Protein AF-A0A6B7HJ25-F1 (afdb_monomer_lite)

Radius of gyration: 26.51 Å; chains: 1; bounding box: 63×58×65 Å

Foldseek 3Di:
DDPVPDDPDDDPDVVVVVVLVVVLVVDFPLCVCVVWKAWDPLDDPVLSVQLSVQLRVVCCVPPVVPDDDNVRSVVSSLVSLQVSLVVLVVCCVVVPPVRLSSFTWMATPPVRDIDTRDHVVVVPDDVDDPDDDDPQWDWDWDAAPVRDIDIDIGGWDWADAAQAEDDPPAPPEPPVVVVVVVVVVVCVVCVVVQDVCPPDPHGTYIHTDDDDDDDDDDDDDDDDD

Structure (mmCIF, N/CA/C/O backbone):
data_AF-A0A6B7HJ25-F1
#
_entry.id   AF-A0A6B7HJ25-F1
#
loop_
_atom_site.group_PDB
_atom_site.id
_atom_site.type_symbol
_atom_site.label_atom_id
_atom_site.label_alt_id
_atom_site.label_comp_id
_atom_site.label_asym_id
_atom_site.label_entity_id
_atom_site.label_seq_id
_atom_site.pdbx_PDB_ins_code
_atom_site.Cartn_x
_atom_site.Cartn_y
_atom_site.Cartn_z
_atom_site.occupancy
_atom_site.B_iso_or_equiv
_atom_site.auth_seq_id
_atom_site.auth_comp_id
_atom_site.auth_asym_id
_atom_site.auth_atom_id
_atom_site.pdbx_PDB_model_num
ATOM 1 N N . MET A 1 1 ? -20.933 -35.915 8.415 1.00 54.38 1 MET A N 1
ATOM 2 C CA . MET A 1 1 ? -20.280 -34.985 9.366 1.00 54.38 1 MET A CA 1
ATOM 3 C C . MET A 1 1 ? -20.150 -35.736 10.688 1.00 54.38 1 MET A C 1
ATOM 5 O O . MET A 1 1 ? -21.169 -36.234 11.146 1.00 54.38 1 MET A O 1
ATOM 9 N N . ARG A 1 2 ? -18.934 -35.980 11.209 1.00 63.41 2 ARG A N 1
ATOM 10 C CA . ARG A 1 2 ? -18.744 -36.822 12.412 1.00 63.41 2 ARG A CA 1
ATOM 11 C C . ARG A 1 2 ? -19.086 -36.039 13.694 1.00 63.41 2 ARG A C 1
ATOM 13 O O . ARG A 1 2 ? -18.719 -34.867 13.758 1.00 63.41 2 ARG A O 1
ATOM 20 N N . PRO A 1 3 ? -19.739 -36.654 14.700 1.00 68.94 3 PRO A N 1
ATOM 21 C CA . PRO A 1 3 ? -20.139 -35.985 15.944 1.00 68.94 3 PRO A CA 1
ATOM 22 C C . PRO A 1 3 ? -18.975 -35.431 16.783 1.00 68.94 3 PRO A C 1
ATOM 24 O O . PRO A 1 3 ? -19.166 -34.513 17.571 1.00 68.94 3 PRO A O 1
ATOM 27 N N . GLU A 1 4 ? -17.763 -35.954 16.584 1.00 74.12 4 GLU A N 1
ATOM 28 C CA . GLU A 1 4 ? -16.534 -35.562 17.295 1.00 74.12 4 GLU A CA 1
ATOM 29 C C . GLU A 1 4 ? -16.112 -34.099 17.055 1.00 74.12 4 GLU A C 1
ATOM 31 O O . GLU A 1 4 ? -15.331 -33.549 17.826 1.00 74.12 4 GLU A O 1
ATOM 36 N N . PHE A 1 5 ? -16.616 -33.458 15.994 1.00 71.88 5 PHE A N 1
ATOM 37 C CA . PHE A 1 5 ? -16.301 -32.062 15.669 1.00 71.88 5 PHE A CA 1
ATOM 38 C C . PHE A 1 5 ? -17.205 -31.040 16.375 1.00 71.88 5 PHE A C 1
ATOM 40 O O . PHE A 1 5 ? -16.993 -29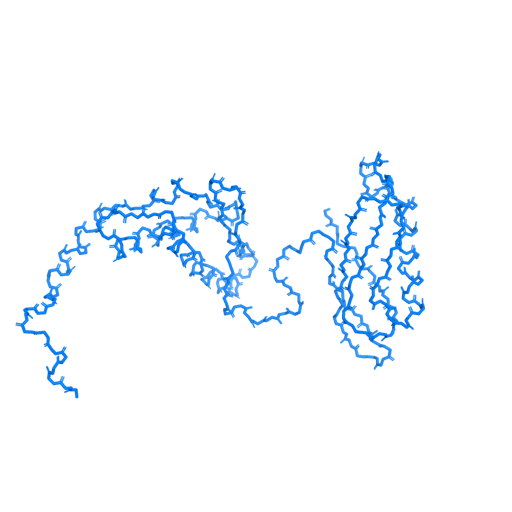.837 16.220 1.00 71.88 5 PHE A O 1
ATOM 47 N N . PHE A 1 6 ? -18.214 -31.483 17.132 1.00 66.62 6 PHE A N 1
ATOM 48 C CA . PHE A 1 6 ? -19.095 -30.578 17.865 1.00 66.62 6 PHE A CA 1
ATOM 49 C C . PHE A 1 6 ? -18.543 -30.280 19.261 1.00 66.62 6 PHE A C 1
ATOM 51 O O . PHE A 1 6 ? -18.142 -31.164 20.014 1.00 66.62 6 PHE A O 1
ATOM 58 N N . THR A 1 7 ? -18.537 -28.997 19.616 1.00 69.69 7 THR A N 1
ATOM 59 C CA . THR A 1 7 ? -18.230 -28.542 20.974 1.00 69.69 7 THR A CA 1
ATOM 60 C C . THR A 1 7 ? -19.382 -28.891 21.922 1.00 69.69 7 THR A C 1
ATOM 62 O O . THR A 1 7 ? -20.533 -28.582 21.634 1.00 69.69 7 THR A O 1
ATOM 65 N N . ASN A 1 8 ? -19.060 -29.462 23.088 1.00 65.00 8 ASN A N 1
ATOM 66 C CA . ASN A 1 8 ? -20.007 -29.701 24.192 1.00 65.00 8 ASN A CA 1
ATOM 67 C C . ASN A 1 8 ? -20.342 -28.436 25.008 1.00 65.00 8 ASN A C 1
ATOM 69 O O . ASN A 1 8 ? -21.115 -28.496 25.961 1.00 65.00 8 ASN A O 1
ATOM 73 N N . ARG A 1 9 ? -19.724 -27.294 24.689 1.00 67.38 9 ARG A N 1
ATOM 74 C CA . ARG A 1 9 ? -20.024 -25.994 25.30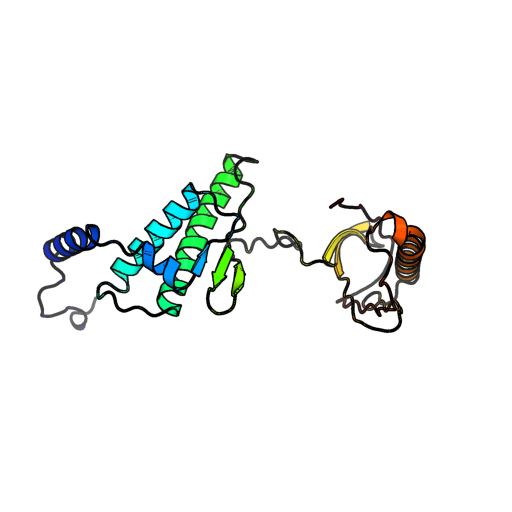6 1.00 67.38 9 ARG A CA 1
ATOM 75 C C . ARG A 1 9 ? -20.983 -25.214 24.420 1.00 67.38 9 ARG A C 1
ATOM 77 O O . ARG A 1 9 ? -20.981 -25.424 23.207 1.00 67.38 9 ARG A O 1
ATOM 84 N N . TYR A 1 10 ? -21.732 -24.285 25.024 1.00 62.00 10 TYR A N 1
ATOM 85 C CA . TYR A 1 10 ? -22.546 -23.310 24.297 1.00 62.00 10 TYR A CA 1
ATOM 86 C C . TYR A 1 10 ? -21.747 -22.764 23.110 1.00 62.00 10 TYR A C 1
ATOM 88 O O . TYR A 1 10 ? -20.646 -22.233 23.281 1.00 62.00 10 TYR A O 1
ATOM 96 N N . GLY A 1 11 ? -22.280 -22.971 21.903 1.00 63.34 11 GLY A N 1
ATOM 97 C CA . GLY A 1 11 ? -21.731 -22.376 20.692 1.00 63.34 11 GLY A CA 1
ATOM 98 C C . GLY A 1 11 ? -21.725 -20.856 20.817 1.00 63.34 11 GLY A C 1
ATOM 99 O O . GLY A 1 11 ? -22.356 -20.295 21.711 1.00 63.34 11 GLY A O 1
ATOM 100 N N . LEU A 1 12 ? -21.004 -20.181 19.927 1.00 64.81 12 LEU A N 1
ATOM 101 C CA . LEU A 1 12 ? -20.989 -18.723 19.885 1.00 64.81 12 LEU A CA 1
ATOM 102 C C . LEU A 1 12 ? -22.428 -18.226 19.648 1.00 64.81 12 LEU A C 1
ATOM 104 O O . LEU A 1 12 ? -22.917 -18.251 18.519 1.00 64.81 12 LEU A O 1
ATOM 108 N N . ILE A 1 13 ? -23.138 -17.853 20.716 1.00 81.50 13 ILE A N 1
ATOM 109 C CA . ILE A 1 13 ? -24.502 -17.336 20.605 1.00 81.50 13 ILE A CA 1
ATOM 110 C C . ILE A 1 13 ? -24.384 -16.029 19.829 1.00 81.50 13 ILE A C 1
ATOM 112 O O . ILE A 1 13 ? -23.584 -15.156 20.175 1.00 81.50 13 ILE A O 1
ATOM 116 N N . VAL A 1 14 ? -25.159 -15.922 18.753 1.00 80.00 14 VAL A N 1
ATOM 117 C CA . VAL A 1 14 ? -25.095 -14.798 17.812 1.00 80.00 14 VAL A CA 1
ATOM 118 C C . VAL A 1 14 ? -25.275 -13.457 18.535 1.00 80.00 14 VAL A C 1
ATOM 120 O O . VAL A 1 14 ? -24.624 -12.480 18.173 1.00 80.00 14 VAL A O 1
ATOM 123 N N . ASP A 1 15 ? -26.054 -13.432 19.617 1.00 83.44 15 ASP A N 1
ATOM 124 C CA . ASP A 1 15 ? -26.288 -12.244 20.441 1.00 83.44 15 ASP A CA 1
ATOM 125 C C . ASP A 1 15 ? -25.020 -11.737 21.145 1.00 83.44 15 ASP A C 1
ATOM 127 O O . ASP A 1 15 ? -24.760 -10.534 21.146 1.00 83.44 15 ASP A O 1
ATOM 131 N N . TYR A 1 16 ? -24.168 -12.632 21.662 1.00 83.44 16 TYR A N 1
ATOM 132 C CA . TYR A 1 16 ? -22.884 -12.232 22.256 1.00 83.44 16 TYR A CA 1
ATOM 133 C C . TYR A 1 16 ? -21.924 -11.674 21.204 1.00 83.44 16 TYR A C 1
ATOM 135 O O . TYR A 1 16 ? -21.196 -10.718 21.471 1.00 83.44 16 TYR A O 1
ATOM 143 N N . LEU A 1 17 ? -21.934 -12.237 19.993 1.00 84.00 17 LEU A N 1
ATOM 144 C CA . LEU A 1 17 ? -21.141 -11.706 18.886 1.00 84.00 17 LEU A CA 1
ATOM 145 C C . LEU A 1 17 ? -21.647 -10.325 18.445 1.00 84.00 17 LEU A C 1
ATOM 147 O O . LEU A 1 17 ? -20.848 -9.428 18.171 1.00 84.00 17 LEU A O 1
ATOM 151 N N . ALA A 1 18 ? -22.967 -10.140 18.404 1.00 86.50 18 ALA A N 1
ATOM 152 C CA . ALA A 1 18 ? -23.590 -8.865 18.075 1.00 86.50 18 ALA A CA 1
ATOM 153 C C . ALA A 1 18 ? -23.261 -7.785 19.120 1.00 86.50 18 ALA A C 1
ATOM 155 O O . ALA A 1 18 ? -22.869 -6.674 18.750 1.00 86.50 18 ALA A O 1
ATOM 156 N N . GLU A 1 19 ? -23.346 -8.114 20.413 1.00 88.06 19 GLU A N 1
ATOM 157 C CA . GLU A 1 19 ? -22.910 -7.239 21.508 1.00 88.06 19 GLU A CA 1
ATOM 158 C C . GLU A 1 19 ? -21.420 -6.894 21.397 1.00 88.06 19 GLU A C 1
ATOM 160 O O . GLU A 1 19 ? -21.048 -5.719 21.463 1.00 88.06 19 GLU A O 1
ATOM 165 N N . PHE A 1 20 ? -20.569 -7.891 21.132 1.00 88.12 20 PHE A N 1
ATOM 166 C CA . PHE A 1 20 ? -19.136 -7.689 20.937 1.00 88.12 20 PHE A CA 1
ATOM 167 C C . PHE A 1 20 ? -18.842 -6.716 19.786 1.00 88.12 20 PHE A C 1
ATOM 169 O O . PHE A 1 20 ? -18.088 -5.755 19.959 1.00 88.12 20 PHE A O 1
ATOM 176 N N . PHE A 1 21 ? -19.465 -6.898 18.618 1.00 87.94 21 PHE A N 1
ATOM 177 C CA . PHE A 1 21 ? -19.290 -5.972 17.497 1.00 87.94 21 PHE A CA 1
ATOM 178 C C . PHE A 1 21 ? -19.831 -4.577 17.800 1.00 87.94 21 PHE A C 1
ATOM 180 O O . PHE A 1 21 ? -19.242 -3.586 17.354 1.00 87.94 21 PHE A O 1
ATOM 187 N N . ARG A 1 22 ? -20.911 -4.469 18.583 1.00 90.00 22 ARG A N 1
ATOM 188 C CA . ARG A 1 22 ? -21.449 -3.176 19.014 1.00 90.00 22 ARG A CA 1
ATOM 189 C C . ARG A 1 22 ? -20.463 -2.424 19.902 1.00 90.00 22 ARG A C 1
ATOM 191 O O . ARG A 1 22 ? -20.272 -1.224 19.699 1.00 90.00 22 ARG A O 1
ATOM 198 N N . GLU A 1 23 ? -19.792 -3.116 20.815 1.00 90.56 23 GLU A N 1
ATOM 199 C CA . GLU A 1 23 ? -18.776 -2.513 21.679 1.00 90.56 23 GLU A CA 1
ATOM 200 C C . GLU A 1 23 ? -17.492 -2.173 20.905 1.00 90.56 23 GLU A C 1
ATOM 202 O O . GLU A 1 23 ? -16.981 -1.053 20.979 1.00 90.56 23 GLU A O 1
ATOM 207 N N . MET A 1 24 ? -17.023 -3.079 20.043 1.00 88.56 24 MET A N 1
ATOM 208 C CA . MET A 1 24 ? -15.851 -2.847 19.189 1.00 88.56 24 MET A CA 1
ATOM 209 C C . MET A 1 24 ? -16.066 -1.738 18.150 1.00 88.56 24 MET A C 1
ATOM 211 O O . MET A 1 24 ? -15.102 -1.128 17.676 1.00 88.56 24 MET A O 1
ATOM 215 N N . ARG A 1 25 ? -17.315 -1.412 17.793 1.00 88.56 25 ARG A N 1
ATOM 216 C CA . ARG A 1 25 ? -17.630 -0.275 16.915 1.00 88.56 25 ARG A CA 1
ATOM 217 C C . ARG A 1 25 ? -17.261 1.068 17.548 1.00 88.56 25 ARG A C 1
ATOM 219 O O . ARG A 1 25 ? -16.854 1.959 16.806 1.00 88.56 25 ARG A O 1
ATOM 226 N N . LYS A 1 26 ? -17.359 1.196 18.876 1.00 89.38 26 LYS A N 1
ATOM 227 C CA . LYS A 1 26 ? -17.033 2.429 19.618 1.00 89.38 26 LYS A CA 1
ATOM 228 C C . LYS A 1 26 ? -15.529 2.706 19.663 1.00 89.38 26 LYS A C 1
ATOM 230 O O . LYS A 1 26 ? -15.115 3.857 19.719 1.00 89.38 26 LYS A O 1
ATOM 235 N N . ARG A 1 27 ? -14.705 1.656 19.619 1.00 87.69 27 ARG A N 1
ATOM 236 C CA . ARG A 1 27 ? -13.239 1.763 19.622 1.00 87.69 27 ARG A CA 1
ATOM 237 C C . ARG A 1 27 ? -12.725 2.094 18.221 1.00 87.69 27 ARG A C 1
ATOM 239 O O . ARG A 1 27 ? -13.270 1.599 17.238 1.00 87.69 27 ARG A O 1
ATOM 246 N N . SER A 1 28 ? -11.666 2.888 18.098 1.00 87.25 28 SER A N 1
ATOM 247 C CA . SER A 1 28 ? -11.012 3.171 16.812 1.00 87.25 28 SER A CA 1
ATOM 248 C C . SER A 1 28 ? -9.535 2.803 16.882 1.00 87.25 28 SER A C 1
ATOM 250 O O . SER A 1 28 ? -8.862 3.161 17.839 1.00 87.25 28 SER A O 1
ATOM 252 N N . PHE A 1 29 ? -9.041 2.109 15.856 1.00 86.56 29 PHE A N 1
ATOM 253 C CA . PHE A 1 29 ? -7.621 1.800 15.666 1.00 86.56 29 PHE A CA 1
ATOM 254 C C . PHE A 1 29 ? -7.065 2.482 14.406 1.00 86.56 29 PHE A C 1
ATOM 256 O O . PHE A 1 29 ? -6.099 2.011 13.815 1.00 86.56 29 PHE A O 1
ATOM 263 N N . ALA A 1 30 ? -7.691 3.577 13.957 1.00 82.88 30 ALA A N 1
ATOM 264 C CA . ALA A 1 30 ? -7.244 4.310 12.768 1.00 82.88 30 ALA A CA 1
ATOM 265 C C . ALA A 1 30 ? -5.819 4.875 12.931 1.00 82.88 30 ALA A C 1
ATOM 267 O O . ALA A 1 30 ? -5.066 4.929 11.960 1.00 82.88 30 ALA A O 1
ATOM 268 N N . ASP A 1 31 ? -5.442 5.208 14.164 1.00 86.44 31 ASP A N 1
ATOM 269 C CA . ASP A 1 31 ? -4.159 5.834 14.502 1.00 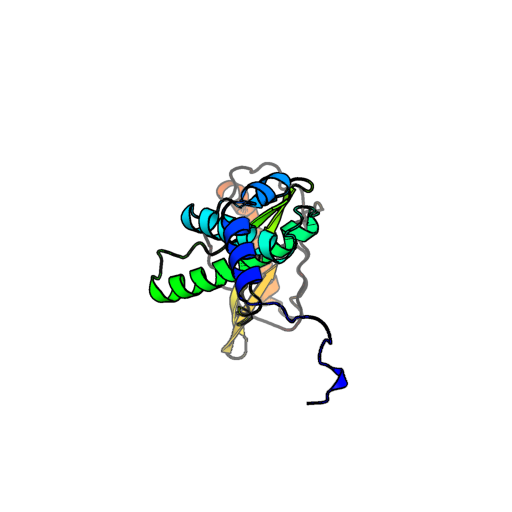86.44 31 ASP A CA 1
ATOM 270 C C . ASP A 1 31 ? -3.027 4.803 14.654 1.00 86.44 31 ASP A C 1
ATOM 272 O O . ASP A 1 31 ? -1.859 5.158 14.793 1.00 86.44 31 ASP A O 1
ATOM 276 N N . ALA A 1 32 ? -3.346 3.502 14.607 1.00 86.94 32 ALA A N 1
ATOM 277 C CA . ALA A 1 32 ? -2.351 2.433 14.704 1.00 86.94 32 ALA A CA 1
ATOM 278 C C . ALA A 1 32 ? -1.353 2.458 13.535 1.00 86.94 32 ALA A C 1
ATOM 280 O O . ALA A 1 32 ? -0.194 2.095 13.717 1.00 86.94 32 ALA A O 1
ATOM 281 N N . ILE A 1 33 ? -1.793 2.921 12.358 1.00 89.81 33 ILE A N 1
ATOM 282 C CA . ILE A 1 33 ? -0.938 3.052 11.173 1.00 89.81 33 ILE A CA 1
ATOM 283 C C . ILE A 1 33 ? 0.138 4.111 11.414 1.00 89.81 33 ILE A C 1
ATOM 285 O O . ILE A 1 33 ? 1.308 3.836 11.180 1.00 89.81 33 ILE A O 1
ATOM 289 N N . GLU A 1 34 ? -0.240 5.291 11.916 1.00 88.38 34 GLU A N 1
ATOM 290 C CA . GLU A 1 34 ? 0.652 6.458 12.017 1.00 88.38 34 GLU A CA 1
ATOM 291 C C . GLU A 1 34 ? 1.862 6.218 12.925 1.00 88.38 34 GLU A C 1
ATOM 293 O O . GLU A 1 34 ? 2.908 6.836 12.732 1.00 88.38 34 GLU A O 1
ATOM 298 N N . LYS A 1 35 ? 1.740 5.284 13.877 1.00 88.31 35 LYS A N 1
ATOM 299 C CA . LYS A 1 35 ? 2.836 4.883 14.765 1.00 88.31 35 LYS A CA 1
ATOM 300 C C . LYS A 1 35 ? 4.006 4.252 14.011 1.00 88.31 35 LYS A C 1
ATOM 302 O O . LYS A 1 35 ? 5.148 4.472 14.393 1.00 88.31 35 LYS A O 1
ATOM 307 N N . TYR A 1 36 ? 3.731 3.489 12.953 1.00 90.00 36 TYR A N 1
ATOM 308 C CA . TYR A 1 36 ? 4.735 2.655 12.282 1.00 90.00 36 TYR A CA 1
ATOM 309 C C . TYR A 1 36 ? 4.945 3.005 10.806 1.00 90.00 36 TYR A C 1
ATOM 311 O O . TYR A 1 36 ? 6.045 2.839 10.288 1.00 90.00 36 TYR A O 1
ATOM 319 N N . PHE A 1 37 ? 3.908 3.495 10.125 1.00 92.50 37 PHE A N 1
ATOM 320 C CA . PHE A 1 37 ? 3.906 3.689 8.679 1.00 92.50 37 PHE A CA 1
ATOM 321 C C . PHE A 1 37 ? 3.300 5.039 8.287 1.00 92.50 37 PHE A C 1
ATOM 323 O O . PHE A 1 37 ? 2.379 5.554 8.925 1.00 92.50 37 PHE A O 1
ATOM 330 N N . LYS A 1 38 ? 3.764 5.577 7.160 1.00 90.81 38 LYS A N 1
ATOM 331 C CA . LYS A 1 38 ? 3.150 6.707 6.454 1.00 90.81 38 LYS A CA 1
ATOM 332 C C . LYS A 1 38 ? 2.627 6.247 5.103 1.00 90.81 38 LYS A C 1
ATOM 334 O O . LYS A 1 38 ? 3.245 5.434 4.431 1.00 90.81 38 LYS A O 1
ATOM 339 N N . LEU A 1 39 ? 1.473 6.757 4.692 1.00 88.94 39 LEU A N 1
ATOM 340 C CA . LEU A 1 39 ? 0.942 6.483 3.355 1.00 88.94 39 LEU A CA 1
ATOM 341 C C . LEU A 1 39 ? 1.665 7.365 2.329 1.00 88.94 39 LEU A C 1
ATOM 343 O O . LEU A 1 39 ? 2.000 8.507 2.640 1.00 88.94 39 LEU A O 1
ATOM 347 N N . GLY A 1 40 ? 1.903 6.834 1.129 1.00 82.94 40 GLY A N 1
ATOM 348 C CA . GLY A 1 40 ? 2.559 7.563 0.045 1.00 82.94 40 GLY A CA 1
ATOM 349 C C . GLY A 1 40 ? 1.754 8.764 -0.465 1.00 82.94 40 GLY A C 1
ATOM 350 O O . GLY A 1 40 ? 0.545 8.872 -0.253 1.00 82.94 40 GLY A O 1
ATOM 351 N N . ASN A 1 41 ? 2.429 9.662 -1.186 1.00 78.25 41 ASN A N 1
ATOM 352 C CA . ASN A 1 41 ? 1.848 10.929 -1.655 1.00 78.25 41 ASN A CA 1
ATOM 353 C C . ASN A 1 41 ? 0.807 10.776 -2.779 1.00 78.25 41 ASN A C 1
ATOM 355 O O . ASN A 1 41 ? 0.028 11.690 -3.027 1.00 78.25 41 ASN A O 1
ATOM 359 N N . ASN A 1 42 ? 0.769 9.616 -3.432 1.00 77.06 42 ASN A N 1
ATOM 360 C CA . ASN A 1 42 ? -0.122 9.317 -4.558 1.00 77.06 42 ASN A CA 1
ATOM 361 C C . ASN A 1 42 ? -1.525 8.843 -4.110 1.00 77.06 42 ASN A C 1
ATOM 363 O O . ASN A 1 42 ? -2.367 8.426 -4.909 1.00 77.06 42 ASN A O 1
ATOM 367 N N . LEU A 1 43 ? -1.806 8.856 -2.800 1.00 79.56 43 LEU A N 1
ATOM 368 C CA . LEU A 1 43 ? -3.125 8.513 -2.280 1.00 79.56 43 LEU A CA 1
ATOM 369 C C . LEU A 1 43 ? -4.005 9.760 -2.175 1.00 79.56 43 LEU A C 1
ATOM 371 O O . LEU A 1 43 ? -3.717 10.705 -1.447 1.00 79.56 43 LEU A O 1
ATOM 375 N N . ASN A 1 44 ? -5.161 9.711 -2.834 1.00 84.12 44 ASN A N 1
ATOM 376 C CA . ASN A 1 44 ? -6.195 10.725 -2.670 1.00 84.12 44 ASN A CA 1
ATOM 377 C C . ASN A 1 44 ? -6.792 10.647 -1.244 1.00 84.12 44 ASN A C 1
ATOM 379 O O . ASN A 1 44 ? -6.859 9.570 -0.649 1.00 84.12 44 ASN A O 1
ATOM 383 N N . GLN A 1 45 ? -7.304 11.753 -0.698 1.00 86.31 45 GLN A N 1
ATOM 384 C CA . GLN A 1 45 ? -7.864 11.814 0.660 1.00 86.31 45 GLN A CA 1
ATOM 385 C C . GLN A 1 45 ? -8.974 10.771 0.890 1.00 86.31 45 GLN A C 1
ATOM 387 O O . GLN A 1 45 ? -9.049 10.153 1.954 1.00 86.31 45 GLN A O 1
ATOM 392 N N . ARG A 1 46 ? -9.802 10.502 -0.131 1.00 87.62 46 ARG A N 1
ATOM 393 C CA . ARG A 1 46 ? -10.824 9.439 -0.079 1.00 87.62 46 ARG A CA 1
ATOM 394 C C . ARG A 1 46 ? -10.211 8.046 0.083 1.00 87.62 46 ARG A C 1
ATOM 396 O O . ARG A 1 46 ? -10.756 7.221 0.816 1.00 87.62 46 ARG A O 1
ATOM 403 N N . ASP A 1 47 ? -9.090 7.794 -0.588 1.00 88.44 47 ASP A N 1
ATOM 404 C CA . ASP A 1 47 ? -8.367 6.525 -0.515 1.00 88.44 47 ASP A CA 1
ATOM 405 C C . ASP A 1 47 ? -7.702 6.358 0.854 1.00 88.44 47 ASP A C 1
ATOM 407 O O . ASP A 1 47 ? -7.838 5.302 1.467 1.00 88.44 47 ASP A O 1
ATOM 411 N N . VAL A 1 48 ? -7.086 7.420 1.382 1.00 90.19 48 VAL A N 1
ATOM 412 C CA . VAL A 1 48 ? -6.495 7.440 2.730 1.00 90.19 48 VAL A CA 1
ATOM 413 C C . VAL A 1 48 ? -7.537 7.104 3.798 1.00 90.19 48 VAL A C 1
ATOM 415 O O . VAL A 1 48 ? -7.307 6.234 4.639 1.00 90.19 48 VAL A O 1
ATOM 418 N N . ILE A 1 49 ? -8.709 7.747 3.752 1.00 91.25 49 ILE A N 1
ATOM 419 C CA . ILE A 1 49 ? -9.792 7.488 4.712 1.00 91.25 49 ILE A CA 1
ATOM 420 C C . ILE A 1 49 ? -10.285 6.041 4.597 1.00 91.25 49 ILE A C 1
ATOM 422 O O . ILE A 1 49 ? -10.528 5.396 5.619 1.00 91.25 49 ILE A O 1
ATOM 426 N N . ALA A 1 50 ? -10.429 5.521 3.374 1.00 92.00 50 ALA A N 1
ATOM 427 C CA . ALA A 1 50 ? -10.853 4.143 3.154 1.00 92.00 50 ALA A CA 1
ATOM 428 C C . ALA A 1 50 ? -9.845 3.145 3.742 1.00 92.00 50 ALA A C 1
ATOM 430 O O . ALA A 1 50 ? -10.240 2.285 4.525 1.00 92.00 50 ALA A O 1
ATOM 431 N N . VAL A 1 51 ? -8.551 3.307 3.447 1.00 93.06 51 VAL A N 1
ATOM 432 C CA . VAL A 1 51 ? -7.482 2.437 3.962 1.00 93.06 51 VAL A CA 1
ATOM 433 C C . VAL A 1 51 ? -7.438 2.474 5.490 1.00 93.06 51 VAL A C 1
ATOM 435 O O . VAL A 1 51 ? -7.475 1.418 6.119 1.00 93.06 51 VAL A O 1
ATOM 438 N N . ARG A 1 52 ? -7.466 3.665 6.107 1.00 92.94 52 ARG A N 1
ATOM 439 C CA . ARG A 1 52 ? -7.491 3.814 7.577 1.00 92.94 52 ARG A CA 1
ATOM 440 C C . ARG A 1 52 ? -8.677 3.092 8.216 1.00 92.94 52 ARG A C 1
ATOM 442 O O . ARG A 1 52 ? -8.518 2.410 9.229 1.00 92.94 52 ARG A O 1
ATOM 449 N N . LYS A 1 53 ? -9.870 3.209 7.623 1.00 92.38 53 LYS A N 1
ATOM 450 C CA . LYS A 1 53 ? -11.075 2.517 8.109 1.00 92.38 53 LYS A CA 1
ATOM 451 C C . LYS A 1 53 ? -10.971 1.002 7.943 1.00 92.38 53 LYS A C 1
ATOM 453 O O . LYS A 1 53 ? -11.364 0.281 8.856 1.00 92.38 53 LYS A O 1
ATOM 458 N N . THR A 1 54 ? -10.430 0.525 6.824 1.00 93.75 54 THR A N 1
ATOM 459 C CA . THR A 1 54 ? -10.233 -0.908 6.574 1.00 93.75 54 THR A CA 1
ATOM 460 C C . THR A 1 54 ? -9.235 -1.512 7.555 1.00 93.75 54 THR A C 1
ATOM 462 O O . THR A 1 54 ? -9.557 -2.518 8.179 1.00 93.75 54 THR A O 1
ATOM 465 N N . VAL A 1 55 ? -8.079 -0.877 7.771 1.00 94.06 55 VAL A N 1
ATOM 466 C CA . VAL A 1 55 ? -7.098 -1.336 8.769 1.00 94.06 55 VAL A CA 1
ATOM 467 C C . VAL A 1 55 ? -7.712 -1.330 10.165 1.00 94.06 55 VAL A C 1
ATOM 469 O O . VAL A 1 55 ? -7.647 -2.340 10.852 1.00 94.06 55 VAL A O 1
ATOM 472 N N . SER A 1 56 ? -8.395 -0.250 10.560 1.00 92.75 56 SER A N 1
ATOM 473 C CA . SER A 1 56 ? -9.092 -0.186 11.853 1.00 92.75 56 SER A CA 1
ATOM 474 C C . SER A 1 56 ? -10.104 -1.329 12.018 1.00 92.75 56 SER A C 1
ATOM 476 O O . SER A 1 56 ? -10.190 -1.923 13.088 1.00 92.75 56 SER A O 1
ATOM 478 N N . GLY A 1 57 ? -10.838 -1.687 10.960 1.00 92.25 57 GLY A N 1
ATOM 479 C CA . GLY A 1 57 ? -11.737 -2.843 10.954 1.00 92.25 57 GLY A CA 1
ATOM 480 C C . GLY A 1 57 ? -11.010 -4.178 11.130 1.00 92.25 57 GLY A C 1
ATOM 481 O O . GLY A 1 57 ? -11.413 -4.981 11.965 1.00 92.25 57 GLY A O 1
ATOM 482 N N . LEU A 1 58 ? -9.919 -4.398 10.393 1.00 93.06 58 LEU A N 1
ATOM 483 C CA . LEU A 1 58 ? -9.119 -5.626 10.477 1.00 93.06 58 LEU A CA 1
ATOM 484 C C . LEU A 1 58 ? -8.464 -5.789 11.849 1.00 93.06 58 LEU A C 1
ATOM 486 O O . LEU A 1 58 ? -8.527 -6.870 12.427 1.00 93.06 58 LEU A O 1
ATOM 490 N N . MET A 1 59 ? -7.934 -4.704 12.414 1.00 92.69 59 MET A N 1
ATOM 491 C CA . MET A 1 59 ? -7.339 -4.705 13.750 1.00 92.69 59 MET A CA 1
ATOM 492 C C . MET A 1 59 ? -8.348 -5.114 14.825 1.00 92.69 59 MET A C 1
ATOM 494 O O . MET A 1 59 ? -8.006 -5.872 15.724 1.00 92.69 59 MET A O 1
ATOM 498 N N . LYS A 1 60 ? -9.613 -4.688 14.711 1.00 91.69 60 LYS A N 1
ATOM 499 C CA . LYS A 1 60 ? -10.675 -5.108 15.642 1.00 91.69 60 LYS A CA 1
ATOM 500 C C . LYS A 1 60 ? -10.968 -6.603 15.570 1.00 91.69 60 LYS A C 1
ATOM 502 O O . LYS A 1 60 ? -11.335 -7.184 16.584 1.00 91.69 60 LYS A O 1
ATOM 507 N N . LEU A 1 61 ? -10.868 -7.191 14.379 1.00 90.06 61 LEU A N 1
ATOM 508 C CA . LEU A 1 61 ? -11.181 -8.601 14.153 1.00 90.06 61 LEU A CA 1
ATOM 509 C C . LEU A 1 61 ? -10.018 -9.511 14.557 1.00 90.06 61 LEU A C 1
ATOM 511 O O . LEU A 1 61 ? -10.246 -10.532 15.196 1.00 90.06 61 LEU A O 1
ATOM 515 N N . LEU A 1 62 ? -8.788 -9.137 14.197 1.00 90.81 62 LEU A N 1
ATOM 516 C CA . LEU A 1 62 ? -7.595 -9.958 14.413 1.00 90.81 62 LEU A CA 1
ATOM 517 C C . LEU A 1 62 ? -6.957 -9.720 15.789 1.00 90.81 62 LEU A C 1
ATOM 519 O O . LEU A 1 62 ? -6.536 -10.670 16.444 1.00 90.81 62 LEU A O 1
ATOM 523 N N . TYR A 1 63 ? -6.943 -8.470 16.261 1.00 90.69 63 TYR A N 1
ATOM 524 C CA . TYR A 1 63 ? -6.295 -8.060 17.513 1.00 90.69 63 TYR A CA 1
ATOM 525 C C . TYR A 1 63 ? -7.268 -7.303 18.436 1.00 90.69 63 TYR A C 1
ATOM 527 O O . TYR A 1 63 ? -7.015 -6.158 18.823 1.00 90.69 63 TYR A O 1
ATOM 535 N N . PRO A 1 64 ? -8.391 -7.926 18.852 1.00 87.06 64 PRO A N 1
ATOM 536 C CA . PRO A 1 64 ? -9.409 -7.258 19.670 1.00 87.06 64 PRO A CA 1
ATOM 537 C C . PRO A 1 64 ? -8.908 -6.829 21.058 1.00 87.06 64 PRO A C 1
ATOM 539 O O . PRO A 1 64 ? -9.465 -5.923 21.677 1.00 87.06 64 PRO A O 1
ATOM 542 N N . HIS A 1 65 ? -7.841 -7.468 21.533 1.00 87.06 65 HIS A N 1
ATOM 543 C CA . HIS A 1 65 ? -7.171 -7.207 22.803 1.00 87.06 65 HIS A CA 1
ATOM 544 C C . HIS A 1 65 ? -6.239 -5.981 22.755 1.00 87.06 65 HIS A C 1
ATOM 546 O O . HIS A 1 65 ? -5.747 -5.551 23.794 1.00 87.06 65 HIS A O 1
ATOM 552 N N . GLY A 1 66 ? -6.015 -5.394 21.572 1.00 84.31 66 GLY A N 1
ATOM 553 C CA . GLY A 1 66 ? -5.270 -4.145 21.407 1.00 84.31 66 GLY A CA 1
ATOM 554 C C . GLY A 1 66 ? -3.751 -4.263 21.546 1.00 84.31 66 GLY A C 1
ATOM 555 O O . GLY A 1 66 ? -3.078 -3.236 21.526 1.00 84.31 66 GLY A O 1
ATOM 556 N N . GLN A 1 67 ? -3.210 -5.477 21.667 1.00 88.50 67 GLN A N 1
ATOM 557 C CA . GLN A 1 67 ? -1.770 -5.720 21.587 1.00 88.50 67 GLN A CA 1
ATOM 558 C C . GLN A 1 67 ? -1.449 -6.149 20.159 1.00 88.50 67 GLN A C 1
ATOM 560 O O . GLN A 1 67 ? -2.022 -7.105 19.645 1.00 88.50 67 GLN A O 1
ATOM 565 N N . PHE A 1 68 ? -0.582 -5.396 19.500 1.00 89.94 68 PHE A N 1
ATOM 566 C CA . PHE A 1 68 ? -0.165 -5.663 18.135 1.00 89.94 68 PHE A CA 1
ATOM 567 C C . PHE A 1 68 ? 1.235 -5.111 17.924 1.00 89.94 68 PHE A C 1
ATOM 569 O O . PHE A 1 68 ? 1.592 -4.060 18.462 1.00 89.94 68 PHE A O 1
ATOM 576 N N . ASN A 1 69 ? 2.013 -5.825 17.127 1.00 92.38 69 ASN A N 1
ATOM 577 C CA . ASN A 1 69 ? 3.345 -5.424 16.722 1.00 92.38 69 ASN A CA 1
ATOM 578 C C . ASN A 1 69 ? 3.298 -4.683 15.381 1.00 92.38 69 ASN A C 1
ATOM 580 O O . ASN A 1 69 ? 2.280 -4.638 14.688 1.00 92.38 69 ASN A O 1
ATOM 584 N N . LYS A 1 70 ? 4.445 -4.131 14.983 1.00 92.06 70 LYS A N 1
ATOM 585 C CA . LYS A 1 70 ? 4.616 -3.475 13.683 1.00 92.06 70 LYS A CA 1
ATOM 586 C C . LYS A 1 70 ? 4.214 -4.377 12.510 1.00 92.06 70 LYS A C 1
ATOM 588 O O . LYS A 1 70 ? 3.496 -3.931 11.619 1.00 92.06 70 LYS A O 1
ATOM 593 N N . GLU A 1 71 ? 4.620 -5.647 12.536 1.00 91.38 71 GLU A N 1
ATOM 594 C CA . GLU A 1 71 ? 4.314 -6.610 11.466 1.00 91.38 71 GLU A CA 1
ATOM 595 C C . GLU A 1 71 ? 2.824 -6.946 11.359 1.00 91.38 71 GLU A C 1
ATOM 597 O O . GLU A 1 71 ? 2.299 -7.108 10.258 1.00 91.38 71 GLU A O 1
ATOM 602 N N . ASP A 1 72 ? 2.116 -6.970 12.487 1.00 92.38 72 ASP A N 1
ATOM 603 C CA . ASP A 1 72 ? 0.671 -7.201 12.519 1.00 92.38 72 ASP A CA 1
ATOM 604 C C . ASP A 1 72 ? -0.080 -6.057 11.818 1.00 92.38 72 ASP A C 1
ATOM 606 O O . ASP A 1 72 ? -0.985 -6.273 11.001 1.00 92.38 72 ASP A O 1
ATOM 610 N N . VAL A 1 73 ? 0.347 -4.816 12.086 1.00 92.38 73 VAL A N 1
ATOM 611 C CA . VAL A 1 73 ? -0.175 -3.621 11.411 1.00 92.38 73 VAL A CA 1
ATOM 612 C C . VAL A 1 73 ? 0.213 -3.627 9.932 1.00 92.38 73 VAL A C 1
ATOM 614 O O . VAL A 1 73 ? -0.625 -3.288 9.093 1.00 92.38 73 VAL A O 1
ATOM 617 N N . ARG A 1 74 ? 1.438 -4.056 9.594 1.00 93.12 74 ARG A N 1
ATOM 618 C CA . ARG A 1 74 ? 1.928 -4.173 8.211 1.00 93.12 74 ARG A CA 1
ATOM 619 C C . ARG A 1 74 ? 1.048 -5.107 7.387 1.00 93.12 74 ARG A C 1
ATOM 621 O O . ARG A 1 74 ? 0.607 -4.723 6.307 1.00 93.12 74 ARG A O 1
ATOM 628 N N . LEU A 1 75 ? 0.721 -6.283 7.924 1.00 92.25 75 LEU A N 1
ATOM 629 C CA . LEU A 1 75 ? -0.147 -7.262 7.266 1.00 92.25 75 LEU A CA 1
ATOM 630 C C . LEU A 1 75 ? -1.540 -6.680 6.974 1.00 92.25 75 LEU A C 1
ATOM 632 O O . LEU A 1 75 ? -2.062 -6.807 5.863 1.00 92.25 75 LEU A O 1
ATOM 636 N N . CYS A 1 76 ? -2.133 -5.997 7.957 1.00 93.69 76 CYS A N 1
ATOM 637 C CA . CYS A 1 76 ? -3.435 -5.351 7.794 1.00 93.69 76 CYS A CA 1
ATOM 638 C C . CYS A 1 76 ? -3.386 -4.209 6.767 1.00 93.69 76 CYS A C 1
ATOM 640 O O . CYS A 1 76 ? -4.314 -4.052 5.969 1.00 93.69 76 CYS A O 1
ATOM 642 N N . LEU A 1 77 ? -2.310 -3.417 6.783 1.00 93.44 77 LEU A N 1
ATOM 643 C CA . LEU A 1 77 ? -2.089 -2.299 5.869 1.00 93.44 77 LEU A CA 1
ATOM 644 C C . LEU A 1 77 ? -1.906 -2.772 4.424 1.00 93.44 77 LEU A C 1
ATOM 646 O O . LEU A 1 77 ? -2.580 -2.254 3.533 1.00 93.44 77 LEU A O 1
ATOM 650 N N . GLU A 1 78 ? -1.051 -3.769 4.189 1.00 92.50 78 GLU A N 1
ATOM 651 C CA . GLU A 1 78 ? -0.838 -4.348 2.860 1.00 92.50 78 GLU A CA 1
ATOM 652 C C . GLU A 1 78 ? -2.148 -4.874 2.275 1.00 92.50 78 GLU A C 1
ATOM 654 O O . GLU A 1 78 ? -2.493 -4.550 1.137 1.00 92.50 78 GLU A O 1
ATOM 659 N N . TYR A 1 79 ? -2.925 -5.621 3.064 1.00 93.06 79 TYR A N 1
ATOM 660 C CA . TYR A 1 79 ? -4.223 -6.122 2.620 1.00 93.06 79 TYR A CA 1
ATOM 661 C C . TYR A 1 79 ? -5.201 -4.981 2.297 1.00 93.06 79 TYR A C 1
ATOM 663 O O . TYR A 1 79 ? -5.858 -4.994 1.252 1.00 93.06 79 TYR A O 1
ATOM 671 N N . ALA A 1 80 ? -5.281 -3.958 3.154 1.00 93.50 80 ALA A N 1
ATOM 672 C CA . ALA A 1 80 ? -6.144 -2.802 2.921 1.00 93.50 80 ALA A CA 1
ATOM 673 C C . ALA A 1 80 ? -5.775 -2.053 1.627 1.00 93.50 80 ALA A C 1
ATOM 675 O O . ALA A 1 80 ? -6.664 -1.685 0.852 1.00 93.50 80 ALA A O 1
ATOM 676 N N . LEU A 1 81 ? -4.477 -1.875 1.360 1.00 91.75 81 LEU A N 1
ATOM 677 C CA . LEU A 1 81 ? -3.973 -1.258 0.132 1.00 91.75 81 LEU A CA 1
ATOM 678 C C . LEU A 1 81 ? -4.267 -2.120 -1.104 1.00 91.75 81 LEU A C 1
ATOM 680 O O . LEU A 1 81 ? -4.729 -1.585 -2.112 1.00 91.75 81 LEU A O 1
ATOM 684 N N . GLN A 1 82 ? -4.097 -3.445 -1.028 1.00 90.69 82 GLN A N 1
ATOM 685 C CA . GLN A 1 82 ? -4.436 -4.363 -2.126 1.00 90.69 82 GLN A CA 1
ATOM 686 C C . GLN A 1 82 ? -5.918 -4.277 -2.505 1.00 90.69 82 GLN A C 1
ATOM 688 O O . GLN A 1 82 ? -6.258 -4.129 -3.682 1.00 90.69 82 GLN A O 1
ATOM 693 N N . VAL A 1 83 ? -6.816 -4.338 -1.517 1.00 91.69 83 VAL A N 1
ATOM 694 C CA . VAL A 1 83 ? -8.263 -4.259 -1.762 1.00 91.69 83 VAL A CA 1
ATOM 695 C C . VAL A 1 83 ? -8.638 -2.894 -2.334 1.00 91.69 83 VAL A C 1
ATOM 697 O O . VAL A 1 83 ? -9.412 -2.823 -3.293 1.00 91.69 83 VAL A O 1
ATOM 700 N N . ARG A 1 84 ? -8.060 -1.803 -1.812 1.00 90.94 84 ARG A N 1
ATOM 701 C CA . ARG A 1 84 ? -8.326 -0.462 -2.345 1.00 90.94 84 ARG A CA 1
ATOM 702 C C . ARG A 1 84 ? -7.843 -0.317 -3.786 1.00 90.94 84 ARG A C 1
ATOM 704 O O . ARG A 1 84 ? -8.572 0.238 -4.611 1.00 90.94 84 ARG A O 1
ATOM 711 N N . ARG A 1 85 ? -6.677 -0.883 -4.106 1.00 87.81 85 ARG A N 1
ATOM 712 C CA . ARG A 1 85 ? -6.144 -0.934 -5.469 1.00 87.81 85 ARG A CA 1
ATOM 713 C C . ARG A 1 85 ? -7.082 -1.670 -6.419 1.00 87.81 85 ARG A C 1
ATOM 715 O O . ARG A 1 85 ? -7.398 -1.128 -7.471 1.00 87.81 85 ARG A O 1
ATOM 722 N N . ARG A 1 86 ? -7.615 -2.834 -6.030 1.00 88.31 86 ARG A N 1
ATOM 723 C CA . ARG A 1 86 ? -8.590 -3.583 -6.850 1.00 88.31 86 ARG A CA 1
ATOM 724 C C . ARG A 1 86 ? -9.803 -2.736 -7.231 1.00 88.31 86 ARG A C 1
ATOM 726 O O . ARG A 1 86 ? -10.214 -2.763 -8.386 1.00 88.31 86 ARG A O 1
ATOM 733 N N . VAL A 1 87 ? -10.345 -1.965 -6.289 1.00 89.06 87 VAL A N 1
ATOM 734 C CA . VAL A 1 87 ? -11.481 -1.066 -6.554 1.00 89.06 87 VAL A CA 1
ATOM 735 C C . VAL A 1 87 ? -11.078 0.058 -7.508 1.00 89.06 87 VAL A C 1
ATOM 737 O O . VAL A 1 87 ? -11.789 0.312 -8.478 1.00 89.06 87 VAL A O 1
ATOM 740 N N . LYS A 1 88 ? -9.930 0.707 -7.273 1.00 86.81 88 LYS A N 1
ATOM 741 C CA . LYS A 1 88 ? -9.464 1.824 -8.110 1.00 86.81 88 LYS A CA 1
ATOM 742 C C . LYS A 1 88 ? -9.150 1.388 -9.542 1.00 86.81 88 LYS A C 1
ATOM 744 O O . LYS A 1 88 ? -9.478 2.114 -10.469 1.00 86.81 88 LYS A O 1
ATOM 749 N N . GLU A 1 89 ? -8.625 0.181 -9.736 1.00 85.25 89 GLU A N 1
ATOM 750 C CA . GLU A 1 89 ? -8.426 -0.401 -11.070 1.00 85.25 89 GLU A CA 1
ATOM 751 C C . GLU A 1 89 ? -9.748 -0.607 -11.824 1.00 85.25 89 GLU A C 1
ATOM 753 O O . GLU A 1 89 ? -9.832 -0.315 -13.015 1.00 85.25 89 GLU A O 1
ATOM 758 N N . GLN A 1 90 ? -10.814 -1.063 -11.153 1.00 87.81 90 GLN A N 1
ATOM 759 C CA . GLN A 1 90 ? -12.126 -1.148 -11.813 1.00 87.81 90 GLN A CA 1
ATOM 760 C C . GLN A 1 90 ? -12.676 0.242 -12.143 1.00 87.81 90 GLN A C 1
ATOM 762 O O . GLN A 1 90 ? -13.201 0.452 -13.234 1.00 87.81 90 GLN A O 1
ATOM 767 N N . LEU A 1 91 ? -12.505 1.211 -11.240 1.00 85.56 91 LEU A N 1
ATOM 768 C CA . LEU A 1 91 ? -12.904 2.596 -11.494 1.00 85.56 91 LEU A CA 1
ATOM 769 C C . LEU A 1 91 ? -12.126 3.211 -12.658 1.00 85.56 91 LEU A C 1
ATOM 771 O O . LEU A 1 91 ? -12.721 3.919 -13.456 1.00 85.56 91 LEU A O 1
ATOM 775 N N . LYS A 1 92 ? -10.840 2.890 -12.820 1.00 84.75 92 LYS A N 1
ATOM 776 C CA . LYS A 1 92 ? -10.032 3.299 -13.975 1.00 84.75 92 LYS A CA 1
ATOM 777 C C . LYS A 1 92 ? -10.581 2.750 -15.292 1.00 84.75 92 LYS A C 1
ATOM 779 O O . LYS A 1 92 ? -10.604 3.473 -16.283 1.00 84.75 92 LYS A O 1
ATOM 784 N N . LYS A 1 93 ? -11.066 1.504 -15.316 1.00 83.12 93 LYS A N 1
ATOM 785 C CA . LYS A 1 93 ? -11.700 0.929 -16.518 1.00 83.12 93 LYS A CA 1
ATOM 786 C C . LYS A 1 93 ? -13.004 1.637 -16.896 1.00 83.12 93 LYS A C 1
ATOM 788 O O . LYS A 1 93 ? -13.301 1.736 -18.079 1.00 83.12 93 LYS A O 1
ATOM 793 N N . ILE A 1 94 ? -13.770 2.105 -15.909 1.00 86.06 94 ILE A N 1
ATOM 794 C CA . ILE A 1 94 ? -15.091 2.722 -16.119 1.00 86.06 94 ILE A CA 1
ATOM 795 C C . ILE A 1 94 ? -14.979 4.237 -16.359 1.00 86.06 94 ILE A C 1
ATOM 797 O O . ILE A 1 94 ? -15.590 4.763 -17.280 1.00 86.06 94 ILE A O 1
ATOM 801 N N . GLY A 1 95 ? -14.209 4.938 -15.525 1.00 75.25 95 GLY A N 1
ATOM 802 C CA . GLY A 1 95 ? -14.073 6.399 -15.487 1.00 75.25 95 GLY A CA 1
ATOM 803 C C . GLY A 1 95 ? -12.828 6.947 -16.192 1.00 75.25 95 GLY A C 1
ATOM 804 O O . GLY A 1 95 ? -12.520 8.130 -16.067 1.00 75.25 95 GLY A O 1
ATOM 805 N N . GLY A 1 96 ? -12.084 6.101 -16.910 1.00 76.00 96 GLY A N 1
ATOM 806 C CA . GLY A 1 96 ? -10.966 6.515 -17.757 1.00 76.00 96 GLY A CA 1
ATOM 807 C C . GLY A 1 96 ? -9.886 7.313 -17.016 1.00 76.00 96 GLY A C 1
ATOM 808 O O . GLY A 1 96 ? -9.316 6.853 -16.024 1.00 76.00 96 GLY A O 1
ATOM 809 N N . MET A 1 97 ? -9.575 8.509 -17.530 1.00 71.38 97 MET A N 1
ATOM 810 C CA . MET A 1 97 ? -8.440 9.327 -17.083 1.00 71.38 97 MET A CA 1
ATOM 811 C C . MET A 1 97 ? -8.604 9.962 -15.695 1.00 71.38 97 MET A C 1
ATOM 813 O O . MET A 1 97 ? -7.638 10.516 -15.195 1.00 71.38 97 MET A O 1
ATOM 817 N N . GLU A 1 98 ? -9.753 9.873 -15.023 1.00 70.31 98 GLU A N 1
ATOM 818 C CA . GLU A 1 98 ? -9.910 10.451 -13.674 1.00 70.31 98 GLU A CA 1
ATOM 819 C C . GLU A 1 98 ? -9.239 9.613 -12.567 1.00 70.31 98 GLU A C 1
ATOM 821 O O . GLU A 1 98 ? -8.995 10.100 -11.462 1.00 70.31 98 GLU A O 1
ATOM 826 N N . PHE A 1 99 ? -8.905 8.349 -12.855 1.00 67.06 99 PHE A N 1
ATOM 827 C CA . PHE A 1 99 ? -8.397 7.388 -11.866 1.00 67.06 99 PHE A CA 1
ATOM 828 C C . PHE A 1 99 ? -7.037 6.782 -12.244 1.00 67.06 99 PHE A C 1
ATOM 830 O O . PHE A 1 99 ? -6.734 5.652 -11.862 1.00 67.06 99 PHE A O 1
ATOM 837 N N . TYR A 1 100 ? -6.199 7.517 -12.984 1.00 64.88 100 TYR A N 1
ATOM 838 C CA . TYR A 1 100 ? -4.892 7.021 -13.442 1.00 64.88 100 TYR A CA 1
ATOM 839 C C . TYR A 1 100 ? -3.892 6.761 -12.307 1.00 64.88 100 TYR A C 1
ATOM 841 O O . TYR A 1 100 ? -2.983 5.943 -12.465 1.00 64.88 100 TYR A O 1
ATOM 849 N N . ASP A 1 101 ? -4.064 7.428 -11.166 1.00 69.88 101 ASP A N 1
ATOM 850 C CA . ASP A 1 101 ? -3.123 7.340 -10.057 1.00 69.88 101 ASP A CA 1
ATOM 851 C C . ASP A 1 101 ? -3.337 6.075 -9.208 1.00 69.88 101 ASP A C 1
ATOM 853 O O . ASP A 1 101 ? -3.963 6.096 -8.146 1.00 69.88 101 ASP A O 1
ATOM 857 N N . VAL A 1 102 ? -2.879 4.928 -9.714 1.00 70.00 102 VAL A N 1
ATOM 858 C CA . VAL A 1 102 ? -3.055 3.616 -9.059 1.00 70.00 102 VAL A CA 1
ATOM 859 C C . VAL A 1 102 ? -1.821 3.170 -8.258 1.00 70.00 102 VAL A C 1
ATOM 861 O O . VAL A 1 102 ? -1.696 2.010 -7.857 1.00 70.00 102 VAL A O 1
ATOM 864 N N . HIS A 1 103 ? -0.895 4.096 -8.000 1.00 75.06 103 HIS A N 1
ATOM 865 C CA . HIS A 1 103 ? 0.387 3.799 -7.367 1.00 75.06 103 HIS A CA 1
ATOM 866 C C . HIS A 1 103 ? 0.250 3.874 -5.848 1.00 75.06 103 HIS A C 1
ATOM 868 O O . HIS A 1 103 ? 0.582 4.868 -5.213 1.00 75.06 103 HIS A O 1
ATOM 874 N N . PHE A 1 104 ? -0.271 2.797 -5.263 1.00 84.12 104 PHE A N 1
ATOM 875 C CA . PHE A 1 104 ? -0.390 2.668 -3.816 1.00 84.12 104 PHE A CA 1
ATOM 876 C C . PHE A 1 104 ? 0.951 2.269 -3.193 1.00 84.12 104 PHE A C 1
ATOM 878 O O . PHE A 1 104 ? 1.420 1.142 -3.379 1.00 84.12 104 PHE A O 1
ATOM 885 N N . SER A 1 105 ? 1.533 3.189 -2.426 1.00 87.31 105 SER A N 1
ATOM 886 C CA . SER A 1 105 ? 2.740 2.967 -1.632 1.00 87.31 105 SER A CA 1
ATOM 887 C C . SER A 1 105 ? 2.532 3.311 -0.158 1.00 87.31 105 SER A C 1
ATOM 889 O O . SER A 1 105 ? 1.616 4.052 0.220 1.00 87.31 105 SER A O 1
ATOM 891 N N . TYR A 1 106 ? 3.390 2.747 0.684 1.00 90.88 106 TYR A N 1
ATOM 892 C CA . TYR A 1 106 ? 3.555 3.149 2.074 1.00 90.88 106 TYR A CA 1
ATOM 893 C C . TYR A 1 106 ? 5.046 3.23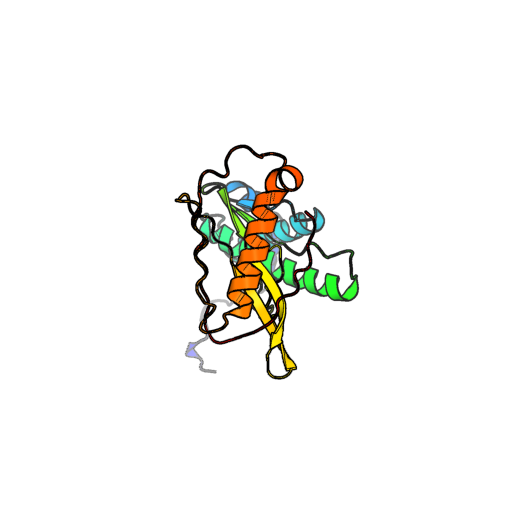6 2.405 1.00 90.88 106 TYR A C 1
ATOM 895 O O . TYR A 1 106 ? 5.864 2.536 1.815 1.00 90.88 106 TYR A O 1
ATOM 903 N N . ILE A 1 107 ? 5.389 4.110 3.340 1.00 90.62 107 ILE A N 1
ATOM 904 C CA . ILE A 1 107 ? 6.741 4.347 3.830 1.00 90.62 107 ILE A CA 1
ATOM 905 C C . ILE A 1 107 ? 6.808 3.805 5.249 1.00 90.62 107 ILE A C 1
ATOM 907 O O . ILE A 1 107 ? 5.938 4.092 6.077 1.00 90.62 107 ILE A O 1
ATOM 911 N N . ASP A 1 108 ? 7.833 3.017 5.521 1.00 91.50 108 ASP A N 1
ATOM 912 C CA . ASP A 1 108 ? 8.152 2.576 6.870 1.00 91.50 108 ASP A CA 1
ATOM 913 C C . ASP A 1 108 ? 8.880 3.696 7.631 1.00 91.50 108 ASP A C 1
ATOM 915 O O . ASP A 1 108 ? 9.837 4.276 7.122 1.00 91.50 108 ASP A O 1
ATOM 919 N N . ASN A 1 109 ? 8.422 4.039 8.839 1.00 89.31 109 ASN A N 1
ATOM 920 C CA . ASN A 1 109 ? 9.032 5.120 9.619 1.00 89.31 109 ASN A CA 1
ATOM 921 C C . ASN A 1 109 ? 10.437 4.772 10.142 1.00 89.31 109 ASN A C 1
ATOM 923 O O . ASN A 1 109 ? 11.217 5.693 10.380 1.00 89.31 109 ASN A O 1
ATOM 927 N N . ASP A 1 110 ? 10.760 3.486 10.320 1.00 88.12 110 ASP A N 1
ATOM 928 C CA . ASP A 1 110 ? 12.048 3.059 10.879 1.00 88.12 110 ASP A CA 1
ATOM 929 C C . ASP A 1 110 ? 13.125 2.949 9.794 1.00 88.12 110 ASP A C 1
ATOM 931 O O . ASP A 1 110 ? 14.259 3.381 9.995 1.00 88.12 110 ASP A O 1
ATOM 935 N N . THR A 1 111 ? 12.784 2.369 8.638 1.00 86.56 111 THR A N 1
ATOM 936 C CA . THR A 1 111 ? 13.738 2.162 7.531 1.00 86.56 111 THR A CA 1
ATOM 937 C C . THR A 1 111 ? 13.714 3.289 6.502 1.00 86.56 111 THR A C 1
ATOM 939 O O . THR A 1 111 ? 14.659 3.418 5.729 1.00 86.56 111 THR A O 1
ATOM 942 N N . LEU A 1 112 ? 12.654 4.110 6.489 1.00 85.88 112 LEU A N 1
ATOM 943 C CA . LEU A 1 112 ? 12.379 5.131 5.469 1.00 85.88 112 LEU A CA 1
ATOM 944 C C . LEU A 1 112 ? 12.276 4.568 4.041 1.00 85.88 112 LEU A C 1
ATOM 946 O O . LEU A 1 112 ? 12.311 5.324 3.070 1.00 85.88 112 LEU A O 1
ATOM 950 N N . GLU A 1 113 ? 12.119 3.251 3.899 1.00 84.94 113 GLU A N 1
ATOM 951 C CA . GLU A 1 113 ? 11.937 2.602 2.606 1.00 84.94 113 GLU A CA 1
ATOM 952 C C . GLU A 1 113 ? 10.483 2.727 2.138 1.00 84.94 113 GLU A C 1
ATOM 954 O O . GLU A 1 113 ? 9.533 2.529 2.902 1.00 84.94 113 GLU A O 1
ATOM 959 N N . GLU A 1 114 ? 10.308 3.061 0.857 1.00 86.38 114 GLU A N 1
ATOM 960 C CA . GLU A 1 114 ? 8.998 3.115 0.216 1.00 86.38 114 GLU A CA 1
ATOM 961 C C . GLU A 1 114 ? 8.658 1.759 -0.414 1.00 86.38 114 GLU A C 1
ATOM 963 O O . GLU A 1 114 ? 9.329 1.275 -1.329 1.00 86.38 114 GLU A O 1
ATOM 968 N N . HIS A 1 115 ? 7.574 1.154 0.064 1.00 86.25 115 HIS A N 1
ATOM 969 C CA . HIS A 1 115 ? 7.073 -0.126 -0.409 1.00 86.25 115 HIS A CA 1
ATOM 970 C C . HIS A 1 115 ? 5.849 0.067 -1.300 1.00 86.25 115 HIS A C 1
ATOM 972 O O . HIS A 1 115 ? 4.831 0.633 -0.894 1.00 86.25 115 HIS A O 1
ATOM 978 N N . PHE A 1 116 ? 5.928 -0.465 -2.519 1.00 84.81 116 PHE A N 1
ATOM 979 C CA . PHE A 1 116 ? 4.830 -0.453 -3.482 1.00 84.81 116 PHE A CA 1
ATOM 980 C C . PHE A 1 116 ? 4.022 -1.743 -3.394 1.00 84.81 116 PHE A C 1
ATOM 982 O O . PHE A 1 116 ? 4.552 -2.843 -3.568 1.00 84.81 116 PHE A O 1
ATOM 989 N N . VAL A 1 117 ? 2.715 -1.612 -3.172 1.00 84.12 117 VAL A N 1
ATOM 990 C CA . VAL A 1 117 ? 1.823 -2.764 -3.027 1.00 84.12 117 VAL A CA 1
ATOM 991 C C . VAL A 1 117 ? 1.252 -3.150 -4.387 1.00 84.12 117 VAL A C 1
ATOM 993 O O . VAL A 1 117 ? 0.471 -2.411 -4.996 1.00 84.12 117 VAL A O 1
ATOM 996 N N . SER A 1 118 ? 1.635 -4.335 -4.868 1.00 79.00 118 SER A N 1
ATOM 997 C CA . SER A 1 118 ? 1.118 -4.929 -6.104 1.00 79.00 118 SER A CA 1
ATOM 998 C C . SER A 1 118 ? 0.028 -5.967 -5.852 1.00 79.00 118 SER A C 1
ATOM 1000 O O . SER A 1 118 ? -0.052 -6.585 -4.791 1.00 79.00 118 SER A O 1
ATOM 1002 N N . VAL A 1 119 ? -0.858 -6.118 -6.835 1.00 79.44 119 VAL A N 1
ATOM 1003 C CA . VAL A 1 119 ? -1.982 -7.058 -6.804 1.00 79.44 119 VAL A CA 1
ATOM 1004 C C . VAL A 1 119 ? -1.612 -8.241 -7.693 1.00 79.44 119 VAL A C 1
ATOM 1006 O O . VAL A 1 119 ? -1.313 -8.050 -8.870 1.00 79.44 119 VAL A O 1
ATOM 1009 N N . LYS A 1 120 ? -1.626 -9.464 -7.149 1.00 69.88 120 LYS A N 1
ATOM 1010 C CA . LYS A 1 120 ? -1.214 -10.680 -7.881 1.00 69.88 120 LYS A CA 1
ATOM 1011 C C . LYS A 1 120 ? -2.090 -10.945 -9.107 1.00 69.88 120 LYS A C 1
ATOM 1013 O O . LYS A 1 120 ? -1.612 -11.456 -10.111 1.00 69.88 120 LYS A O 1
ATOM 1018 N N . GLU A 1 121 ? -3.359 -10.553 -9.042 1.00 70.00 121 GLU A N 1
ATOM 1019 C CA . GLU A 1 121 ? -4.323 -10.678 -10.137 1.00 70.00 121 GLU A CA 1
ATOM 1020 C C . GLU A 1 121 ? -4.026 -9.740 -11.317 1.00 70.00 121 GLU A C 1
ATOM 1022 O O . GLU A 1 121 ? -4.517 -9.972 -12.418 1.00 70.00 121 GLU A O 1
ATOM 1027 N N . GLN A 1 122 ? -3.177 -8.722 -11.127 1.00 63.62 122 GLN A N 1
ATOM 1028 C CA . GLN A 1 122 ? -2.584 -7.970 -12.238 1.00 63.62 122 GLN A CA 1
ATOM 1029 C C . GLN A 1 122 ? -1.413 -8.707 -12.908 1.00 63.62 122 GLN A C 1
ATOM 1031 O O . GLN A 1 122 ? -0.716 -8.136 -13.739 1.00 63.62 122 GLN A O 1
ATOM 1036 N N . GLY A 1 123 ? -1.262 -10.010 -12.658 1.00 48.03 123 GLY A N 1
ATOM 1037 C CA . GLY A 1 123 ? -0.460 -10.937 -13.456 1.00 48.03 123 GLY A CA 1
ATOM 1038 C C . GLY A 1 123 ? -0.969 -11.165 -14.889 1.00 48.03 123 GLY A C 1
ATOM 1039 O O . GLY A 1 123 ? -0.645 -12.184 -15.490 1.00 48.03 123 GLY A O 1
ATOM 1040 N N . GLY A 1 124 ? -1.730 -10.231 -15.466 1.00 46.84 124 GLY A N 1
ATOM 1041 C CA . GLY A 1 124 ? -1.823 -10.068 -16.914 1.00 46.84 124 GLY A CA 1
ATOM 1042 C C . GLY A 1 124 ? -0.577 -9.332 -17.384 1.00 46.84 124 GLY A C 1
ATOM 1043 O O . GLY A 1 124 ? -0.660 -8.172 -17.768 1.00 46.84 124 GLY A O 1
ATOM 1044 N N . GLY A 1 125 ? 0.582 -9.978 -17.236 1.00 47.97 125 GLY A N 1
ATOM 1045 C CA . GLY A 1 125 ? 1.883 -9.395 -17.522 1.00 47.97 125 GLY A CA 1
ATOM 1046 C C . GLY A 1 125 ? 1.958 -8.934 -18.969 1.00 47.97 125 GLY A C 1
ATOM 1047 O O . GLY A 1 125 ? 2.286 -9.712 -19.864 1.00 47.97 125 GLY A O 1
ATOM 1048 N N . GLY A 1 126 ? 1.721 -7.644 -19.194 1.00 55.06 126 GLY A N 1
ATOM 1049 C CA . GLY A 1 126 ? 2.434 -6.969 -20.256 1.00 55.06 126 GLY A CA 1
ATOM 1050 C C . GLY A 1 126 ? 3.919 -7.251 -20.041 1.00 55.06 126 GLY A C 1
ATOM 1051 O O . GLY A 1 126 ? 4.415 -7.241 -18.915 1.00 55.06 126 GLY A O 1
ATOM 1052 N N . LEU A 1 127 ? 4.653 -7.516 -21.117 1.00 59.66 127 LEU A N 1
ATOM 1053 C CA . LEU A 1 127 ? 6.115 -7.600 -21.053 1.00 59.66 127 LEU A CA 1
ATOM 1054 C C . LEU A 1 127 ? 6.745 -6.296 -20.493 1.00 59.66 127 LEU A C 1
ATOM 1056 O O . LEU A 1 127 ? 7.923 -6.277 -20.135 1.00 59.66 127 LEU A O 1
ATOM 1060 N N . ILE A 1 128 ? 5.955 -5.217 -20.429 1.00 68.44 128 ILE A N 1
ATOM 1061 C CA . ILE A 1 128 ? 6.261 -3.931 -19.812 1.00 68.44 128 ILE A CA 1
ATOM 1062 C C . ILE A 1 128 ? 5.513 -3.850 -18.469 1.00 68.44 128 ILE A C 1
ATOM 1064 O O . ILE A 1 128 ? 4.292 -4.010 -18.463 1.00 68.44 128 ILE A O 1
ATOM 1068 N N . PRO A 1 129 ? 6.204 -3.598 -17.343 1.00 65.94 129 PRO A N 1
ATOM 1069 C CA . PRO A 1 129 ? 5.552 -3.366 -16.063 1.00 65.94 129 PRO A CA 1
ATOM 1070 C C . PRO A 1 129 ? 4.755 -2.056 -16.092 1.00 65.94 129 PRO A C 1
ATOM 1072 O O . PRO A 1 129 ? 5.246 -1.037 -16.577 1.00 65.94 129 PRO A O 1
ATOM 1075 N N . ASP A 1 130 ? 3.551 -2.073 -15.521 1.00 60.56 130 ASP A N 1
ATOM 1076 C CA . ASP A 1 130 ? 2.748 -0.867 -15.326 1.00 60.56 130 ASP A CA 1
ATOM 1077 C C . ASP A 1 130 ? 3.355 -0.007 -14.204 1.00 60.56 130 ASP A C 1
ATOM 1079 O O . ASP A 1 130 ? 3.330 -0.385 -13.030 1.00 60.56 130 ASP A O 1
ATOM 1083 N N . GLY A 1 131 ? 3.917 1.147 -14.573 1.00 66.44 131 GLY A N 1
ATOM 1084 C CA . GLY A 1 131 ? 4.453 2.155 -13.653 1.00 66.44 131 GLY A CA 1
ATOM 1085 C C . GLY A 1 131 ? 5.708 2.859 -14.182 1.00 66.44 131 GLY A C 1
ATOM 1086 O O . GLY A 1 131 ? 6.237 2.474 -15.229 1.00 66.44 131 GLY A O 1
ATOM 1087 N N . PRO A 1 132 ? 6.205 3.904 -13.492 1.00 63.09 132 PRO A N 1
ATOM 1088 C CA . PRO A 1 132 ? 7.471 4.531 -13.845 1.00 63.09 132 PRO A CA 1
ATOM 1089 C C . PRO A 1 132 ? 8.592 3.495 -13.710 1.00 63.09 132 PRO A C 1
ATOM 1091 O O . PRO A 1 132 ? 8.865 2.975 -12.626 1.00 63.09 132 PRO A O 1
ATOM 1094 N N . ALA A 1 133 ? 9.222 3.155 -14.835 1.00 67.44 133 ALA A N 1
ATOM 1095 C CA . ALA A 1 133 ? 10.343 2.229 -14.844 1.00 67.44 133 ALA A CA 1
ATOM 1096 C C . ALA A 1 133 ? 11.524 2.824 -14.063 1.00 67.44 133 ALA A C 1
ATOM 1098 O O . ALA A 1 133 ? 11.701 4.044 -14.002 1.00 67.44 133 ALA A O 1
ATOM 1099 N N . LYS A 1 134 ? 12.359 1.959 -13.474 1.00 73.31 134 LYS A N 1
ATOM 1100 C CA . LYS A 1 134 ? 13.599 2.404 -12.827 1.00 73.31 134 LYS A CA 1
ATOM 1101 C C . LYS A 1 134 ? 14.423 3.239 -13.826 1.00 73.31 134 LYS A C 1
ATOM 1103 O O . LYS A 1 134 ? 14.473 2.874 -15.005 1.00 73.31 134 LYS A O 1
ATOM 1108 N N . PRO A 1 135 ? 15.088 4.325 -13.396 1.00 72.62 135 PRO A N 1
ATOM 1109 C CA . PRO A 1 135 ? 15.955 5.101 -14.277 1.00 72.62 135 PRO A CA 1
ATOM 1110 C C . PRO A 1 135 ? 16.955 4.193 -15.004 1.00 72.62 135 PRO A C 1
ATOM 1112 O O . PRO A 1 135 ? 17.588 3.343 -14.381 1.00 72.62 135 PRO A O 1
ATOM 1115 N N . GLY A 1 136 ? 17.060 4.346 -16.326 1.00 75.44 136 GLY A N 1
ATOM 1116 C CA . GLY A 1 136 ? 17.887 3.487 -17.179 1.00 75.44 136 GLY A CA 1
ATOM 1117 C C . GLY A 1 136 ? 17.157 2.293 -17.805 1.00 75.44 136 GLY A C 1
ATOM 1118 O O . GLY A 1 136 ? 17.744 1.624 -18.649 1.00 75.44 136 GLY A O 1
ATOM 1119 N N . PHE A 1 137 ? 15.889 2.040 -17.472 1.00 81.19 137 PHE A N 1
ATOM 1120 C CA . PHE A 1 137 ? 15.070 1.030 -18.146 1.00 81.19 137 PHE A CA 1
ATOM 1121 C C . PHE A 1 137 ? 14.212 1.673 -19.238 1.00 81.19 137 PHE A C 1
ATOM 1123 O O . PHE A 1 137 ? 13.454 2.605 -18.978 1.00 81.19 137 PHE A O 1
ATOM 1130 N N . LEU A 1 138 ? 14.301 1.145 -20.457 1.00 81.50 138 LEU A N 1
ATOM 1131 C CA . LEU A 1 138 ? 13.503 1.570 -21.603 1.00 81.50 138 LEU A CA 1
ATOM 1132 C C . LEU A 1 138 ? 12.945 0.343 -22.326 1.00 81.50 138 LEU A C 1
ATOM 1134 O O . LEU A 1 138 ? 13.672 -0.605 -22.611 1.00 81.50 138 LEU A O 1
ATOM 1138 N N . TYR A 1 139 ? 11.659 0.380 -22.658 1.00 83.56 139 TYR A N 1
ATOM 1139 C CA . TYR A 1 139 ? 11.007 -0.638 -23.475 1.00 83.56 139 TYR A CA 1
ATOM 1140 C C . TYR A 1 139 ? 10.745 -0.059 -24.861 1.00 83.56 139 TYR A C 1
ATOM 1142 O O . TYR A 1 139 ? 10.226 1.047 -24.984 1.00 83.56 139 TYR A O 1
ATOM 1150 N N . THR A 1 140 ? 11.124 -0.784 -25.906 1.00 81.50 140 THR A N 1
ATOM 1151 C CA . THR A 1 140 ? 10.921 -0.370 -27.296 1.00 81.50 140 THR A CA 1
ATOM 1152 C C . THR A 1 140 ? 10.441 -1.544 -28.129 1.00 81.50 140 THR A C 1
ATOM 1154 O O . THR A 1 140 ? 10.736 -2.695 -27.820 1.00 81.50 140 THR A O 1
ATOM 1157 N N . ILE A 1 141 ? 9.675 -1.263 -29.174 1.00 82.62 141 ILE A N 1
ATOM 1158 C CA . ILE A 1 141 ? 9.191 -2.267 -30.117 1.00 82.62 141 ILE A CA 1
ATOM 1159 C C . ILE A 1 141 ? 10.041 -2.134 -31.374 1.00 82.62 141 ILE A C 1
ATOM 1161 O O . ILE A 1 141 ? 10.254 -1.031 -31.872 1.00 82.62 141 ILE A O 1
ATOM 1165 N N . GLY A 1 142 ? 10.533 -3.251 -31.890 1.00 78.50 142 GLY A N 1
ATOM 1166 C CA . GLY A 1 142 ? 11.290 -3.275 -33.134 1.00 78.50 142 GLY A CA 1
ATOM 1167 C C . GLY A 1 142 ? 10.901 -4.474 -33.980 1.00 78.50 142 GLY A C 1
ATOM 1168 O O . GLY A 1 142 ? 10.327 -5.448 -33.491 1.00 78.50 142 GLY A O 1
ATOM 1169 N N . LEU A 1 143 ? 11.206 -4.391 -35.266 1.00 74.50 143 LEU A N 1
ATOM 1170 C CA . LEU A 1 143 ? 11.003 -5.493 -36.190 1.00 74.50 143 LEU A CA 1
ATOM 1171 C C . LEU A 1 143 ? 12.256 -6.364 -36.185 1.00 74.50 143 LEU A C 1
ATOM 1173 O O . LEU A 1 143 ? 13.366 -5.878 -36.381 1.00 74.50 143 LEU A O 1
ATOM 1177 N N . SER A 1 144 ? 12.076 -7.663 -35.976 1.00 64.69 144 SER A N 1
ATOM 1178 C CA . SER A 1 144 ? 13.149 -8.631 -36.177 1.00 64.69 144 SER A CA 1
ATOM 1179 C C . SER A 1 144 ? 13.491 -8.746 -37.667 1.00 64.69 144 SER A C 1
ATOM 1181 O O . SER A 1 144 ? 12.666 -8.450 -38.531 1.00 64.69 144 SER A O 1
ATOM 1183 N N . ASN A 1 145 ? 14.668 -9.293 -37.987 1.00 63.38 145 ASN A N 1
ATOM 1184 C CA . ASN A 1 145 ? 15.119 -9.561 -39.359 1.00 63.38 145 ASN A CA 1
ATOM 1185 C C . ASN A 1 145 ? 14.167 -10.480 -40.168 1.00 63.38 145 ASN A C 1
ATOM 1187 O O . ASN A 1 145 ? 14.306 -10.618 -41.376 1.00 63.38 145 ASN A O 1
ATOM 1191 N N . LYS A 1 146 ? 13.195 -11.126 -39.504 1.00 66.62 146 LYS A N 1
ATOM 1192 C CA . LYS A 1 146 ? 12.124 -11.935 -40.116 1.00 66.62 146 LYS A CA 1
ATOM 1193 C C . LYS A 1 146 ? 10.775 -11.201 -40.236 1.00 66.62 146 LYS A C 1
ATOM 1195 O O . LYS A 1 146 ? 9.762 -11.846 -40.473 1.00 66.62 146 LYS A O 1
ATOM 1200 N N . GLY A 1 147 ? 10.733 -9.887 -40.006 1.00 71.69 147 GLY A N 1
ATOM 1201 C CA . GLY A 1 147 ? 9.512 -9.071 -40.084 1.00 71.69 147 GLY A CA 1
ATOM 1202 C C . GLY A 1 147 ? 8.542 -9.237 -38.908 1.00 71.69 147 GLY A C 1
ATOM 1203 O O . GLY A 1 147 ? 7.470 -8.641 -38.911 1.00 71.69 147 GLY A O 1
ATOM 1204 N N . MET A 1 148 ? 8.903 -10.021 -37.889 1.00 70.19 148 MET A N 1
ATOM 1205 C CA . MET A 1 148 ? 8.090 -10.171 -36.682 1.00 70.19 148 MET A CA 1
ATOM 1206 C C . MET A 1 148 ? 8.324 -8.996 -35.720 1.00 70.19 148 MET A C 1
ATOM 1208 O O . MET A 1 148 ? 9.482 -8.752 -35.362 1.00 70.19 148 MET A O 1
ATOM 1212 N N . PRO A 1 149 ? 7.271 -8.299 -35.259 1.00 77.38 149 PRO A N 1
ATOM 1213 C CA . PRO A 1 149 ? 7.395 -7.297 -34.209 1.00 77.38 149 PRO A CA 1
ATOM 1214 C C . PRO A 1 149 ? 7.738 -7.973 -32.876 1.00 77.38 149 PRO A C 1
ATOM 1216 O O . PRO A 1 149 ? 7.074 -8.918 -32.452 1.00 77.38 149 PRO A O 1
ATOM 1219 N N . GLY A 1 150 ? 8.792 -7.491 -32.223 1.00 77.06 150 GLY A N 1
ATOM 1220 C CA . GLY A 1 150 ? 9.241 -7.942 -30.911 1.00 77.06 150 GLY A CA 1
ATOM 1221 C C . GLY A 1 150 ? 9.353 -6.775 -29.936 1.00 77.06 150 GLY A C 1
ATOM 1222 O O . GLY A 1 150 ? 9.609 -5.638 -30.337 1.00 77.06 150 GLY A O 1
ATOM 1223 N N . LEU A 1 151 ? 9.167 -7.061 -28.647 1.00 78.38 151 LEU A N 1
ATOM 1224 C CA . LEU A 1 151 ? 9.450 -6.101 -27.587 1.00 78.38 151 LEU A CA 1
ATOM 1225 C C . LEU A 1 151 ? 10.884 -6.278 -27.084 1.00 78.38 151 LEU A C 1
ATOM 1227 O O . LEU A 1 151 ? 11.308 -7.377 -26.730 1.00 78.38 151 LEU A O 1
ATOM 1231 N N . TYR A 1 152 ? 11.595 -5.164 -26.988 1.00 77.75 152 TYR A N 1
ATOM 1232 C CA . TYR A 1 152 ? 12.964 -5.064 -26.521 1.00 77.75 152 TYR A CA 1
ATOM 1233 C C . TYR A 1 152 ? 13.030 -4.272 -25.221 1.00 77.75 152 TYR A C 1
ATOM 1235 O O . TYR A 1 152 ? 12.460 -3.187 -25.111 1.00 77.75 152 TYR A O 1
ATOM 1243 N N . ARG A 1 153 ? 13.779 -4.796 -24.249 1.00 82.81 153 ARG A N 1
ATOM 1244 C CA . ARG A 1 153 ? 14.133 -4.086 -23.019 1.00 82.81 153 ARG A CA 1
ATOM 1245 C C . ARG A 1 153 ? 15.588 -3.637 -23.100 1.00 82.81 153 ARG A C 1
ATOM 1247 O O . ARG A 1 153 ? 16.494 -4.458 -23.233 1.00 82.81 153 ARG A O 1
ATOM 1254 N N . LEU A 1 154 ? 15.800 -2.332 -23.026 1.00 81.38 154 LEU A N 1
ATOM 1255 C CA . LEU A 1 154 ? 17.104 -1.696 -22.923 1.00 81.38 154 LEU A CA 1
ATOM 1256 C C . LEU A 1 154 ? 17.326 -1.310 -21.465 1.00 81.38 154 LEU A C 1
ATOM 1258 O O . LEU A 1 154 ? 16.503 -0.625 -20.864 1.00 81.38 154 LEU A O 1
ATOM 1262 N N . GLU A 1 155 ? 18.432 -1.775 -20.903 1.00 80.12 155 GLU A N 1
ATOM 1263 C CA . GLU A 1 155 ? 18.817 -1.513 -19.522 1.00 80.12 155 GLU A CA 1
ATOM 1264 C C . GLU A 1 155 ? 20.168 -0.800 -19.518 1.00 80.12 155 GLU A C 1
ATOM 1266 O O . GLU A 1 155 ? 21.149 -1.303 -20.064 1.00 80.12 155 GLU A O 1
ATOM 1271 N N . LEU A 1 156 ? 20.204 0.401 -18.951 1.00 80.25 156 LEU A N 1
ATOM 1272 C CA . LEU A 1 156 ? 21.382 1.246 -18.835 1.00 80.25 156 LEU A CA 1
ATOM 1273 C C . LEU A 1 156 ? 21.795 1.313 -17.370 1.00 80.25 156 LEU A C 1
ATOM 1275 O O . LEU A 1 156 ? 21.114 1.923 -16.548 1.00 80.25 156 LEU A O 1
ATOM 1279 N N . GLN A 1 157 ? 22.946 0.724 -17.063 1.00 76.56 157 GLN A N 1
ATOM 1280 C CA . GLN A 1 157 ? 23.564 0.821 -15.749 1.00 76.56 157 GLN A CA 1
ATOM 1281 C C . GLN A 1 157 ? 24.773 1.757 -15.805 1.00 76.56 157 GLN A C 1
ATOM 1283 O O . GLN A 1 157 ? 25.640 1.632 -16.672 1.00 76.56 157 GLN A O 1
ATOM 1288 N N . VAL A 1 158 ? 24.827 2.695 -14.860 1.00 73.94 158 VAL A N 1
ATOM 1289 C CA . VAL A 1 158 ? 25.886 3.702 -14.749 1.00 73.94 158 VAL A CA 1
ATOM 1290 C C . VAL A 1 158 ? 26.772 3.357 -13.548 1.00 73.94 158 VAL A C 1
ATOM 1292 O O . VAL A 1 158 ? 26.363 3.533 -12.404 1.00 73.94 158 VAL A O 1
ATOM 1295 N N . THR A 1 159 ? 27.994 2.876 -13.804 1.00 75.00 159 THR A N 1
ATOM 1296 C CA . THR A 1 159 ? 28.985 2.529 -12.765 1.00 75.00 159 THR A CA 1
ATOM 1297 C C . THR A 1 159 ? 30.199 3.456 -12.817 1.00 75.00 159 THR A C 1
ATOM 1299 O O . THR A 1 159 ? 30.857 3.536 -13.859 1.00 75.00 159 THR A O 1
ATOM 1302 N N . LYS A 1 160 ? 30.532 4.119 -11.694 1.00 64.25 160 LYS A N 1
ATOM 1303 C CA . LYS A 1 160 ? 31.723 4.989 -11.535 1.00 64.25 160 LYS A CA 1
ATOM 1304 C C . LYS A 1 160 ? 32.972 4.277 -12.097 1.00 64.25 160 LYS A C 1
ATOM 1306 O O . LYS A 1 160 ? 33.321 3.214 -11.593 1.00 64.25 160 LYS A O 1
ATOM 1311 N N . GLY A 1 161 ? 33.595 4.787 -13.170 1.00 68.44 161 GLY A N 1
ATOM 1312 C CA . GLY A 1 161 ? 34.544 3.993 -13.969 1.00 68.44 161 GLY A CA 1
ATOM 1313 C C . GLY A 1 161 ? 35.411 4.778 -14.961 1.00 68.44 161 GLY A C 1
ATOM 1314 O O . GLY A 1 161 ? 35.889 5.854 -14.640 1.00 68.44 161 GLY A O 1
ATOM 1315 N N . SER A 1 162 ? 35.678 4.216 -16.154 1.00 58.00 162 SER A N 1
ATOM 1316 C CA . SER A 1 162 ? 36.637 4.760 -17.143 1.00 58.00 162 SER A CA 1
ATOM 1317 C C . SER A 1 162 ? 35.988 5.319 -18.424 1.00 58.00 162 SER A C 1
ATOM 1319 O O . SER A 1 162 ? 36.667 5.496 -19.432 1.00 58.00 162 SER A O 1
ATOM 1321 N N . GLY A 1 163 ? 34.673 5.548 -18.441 1.00 63.78 163 GLY A N 1
ATOM 1322 C CA . GLY A 1 163 ? 33.975 6.152 -19.594 1.00 63.78 163 GLY A CA 1
ATOM 1323 C C . GLY A 1 163 ? 33.708 5.205 -20.750 1.00 63.78 163 GLY A C 1
ATOM 1324 O O . GLY A 1 163 ? 33.338 5.662 -21.828 1.00 63.78 163 GLY A O 1
ATOM 1325 N N . LYS A 1 164 ? 33.940 3.905 -20.557 1.00 69.12 164 LYS A N 1
ATOM 1326 C CA . LYS A 1 164 ? 33.867 2.915 -21.629 1.00 69.12 164 LYS A CA 1
ATOM 1327 C C . LYS A 1 164 ? 32.462 2.331 -21.726 1.00 69.12 164 LYS A C 1
ATOM 1329 O O . LYS A 1 164 ? 31.985 1.668 -20.814 1.00 69.12 164 LYS A O 1
ATOM 1334 N N . LEU A 1 165 ? 31.813 2.507 -22.866 1.00 72.19 165 LEU A N 1
ATOM 1335 C CA . LEU A 1 165 ? 30.574 1.802 -23.168 1.00 72.19 165 LEU A CA 1
ATOM 1336 C C . LEU A 1 165 ? 30.863 0.293 -23.293 1.00 72.19 165 LEU A C 1
ATOM 1338 O O . LEU A 1 165 ? 31.502 -0.116 -24.263 1.00 72.19 165 LEU A O 1
ATOM 1342 N N . ALA A 1 166 ? 30.398 -0.541 -22.357 1.00 72.31 166 ALA A N 1
ATOM 1343 C CA . ALA A 1 166 ? 30.336 -1.985 -22.568 1.00 72.31 166 ALA A CA 1
ATOM 1344 C C . ALA A 1 166 ? 28.909 -2.368 -22.977 1.00 72.31 166 ALA A C 1
ATOM 1346 O O . ALA A 1 166 ? 27.925 -2.154 -22.268 1.00 72.31 166 ALA A O 1
ATOM 1347 N N . THR A 1 167 ? 28.806 -2.918 -24.182 1.00 69.94 167 THR A N 1
ATOM 1348 C CA . THR A 1 167 ? 27.569 -3.491 -24.703 1.00 69.94 167 THR A CA 1
ATOM 1349 C C . THR A 1 167 ? 27.642 -4.992 -24.484 1.00 69.94 167 THR A C 1
ATOM 1351 O O . THR A 1 167 ? 28.509 -5.666 -25.039 1.00 69.94 167 THR A O 1
ATOM 1354 N N . SER A 1 168 ? 26.740 -5.534 -23.679 1.00 66.44 168 SER A N 1
ATOM 1355 C CA . SER A 1 168 ? 26.598 -6.984 -23.550 1.00 66.44 168 SER A CA 1
ATOM 1356 C C . SER A 1 168 ? 25.167 -7.380 -23.887 1.00 66.44 168 SER A C 1
ATOM 1358 O O . SER A 1 168 ? 24.245 -6.572 -23.839 1.00 66.44 168 SER A O 1
ATOM 1360 N N . GLY A 1 169 ? 24.998 -8.595 -24.403 1.00 62.56 169 GLY A N 1
ATOM 1361 C CA . GLY A 1 169 ? 23.698 -9.047 -24.885 1.00 62.56 169 GLY A CA 1
ATOM 1362 C C . GLY A 1 169 ? 23.383 -8.837 -26.372 1.00 62.56 169 GLY A C 1
ATOM 1363 O O . GLY A 1 169 ? 22.536 -9.539 -26.919 1.00 62.56 169 GLY A O 1
ATOM 1364 N N . LEU A 1 170 ? 24.133 -7.980 -27.072 1.00 62.84 170 LEU A N 1
ATOM 1365 C CA . LEU A 1 170 ? 24.107 -7.867 -28.538 1.00 62.84 170 LEU A CA 1
ATOM 1366 C C . LEU A 1 170 ? 24.976 -8.967 -29.177 1.00 62.84 170 LEU A C 1
ATOM 1368 O O . LEU A 1 170 ? 26.000 -8.694 -29.813 1.00 62.84 170 LEU A O 1
ATOM 1372 N N . TRP A 1 171 ? 24.622 -10.233 -28.952 1.00 53.25 171 TRP A N 1
ATOM 1373 C CA . TRP A 1 171 ? 25.336 -11.362 -29.554 1.00 53.25 171 TRP A CA 1
ATOM 1374 C C . TRP A 1 171 ? 25.065 -11.340 -31.072 1.00 53.25 171 TRP A C 1
ATOM 1376 O O . TRP A 1 171 ? 23.913 -11.288 -31.487 1.00 53.25 171 TRP A O 1
ATOM 1386 N N . ASN A 1 172 ? 26.120 -11.310 -31.893 1.00 56.50 172 ASN A N 1
ATOM 1387 C CA . ASN A 1 172 ? 26.155 -11.392 -33.371 1.00 56.50 172 ASN A CA 1
ATOM 1388 C C . ASN A 1 172 ? 25.613 -10.225 -34.239 1.00 56.50 172 ASN A C 1
ATOM 1390 O O . ASN A 1 172 ? 25.660 -10.329 -35.462 1.00 56.50 172 ASN A O 1
ATOM 1394 N N . SER A 1 173 ? 25.138 -9.105 -33.684 1.00 65.06 173 SER A N 1
ATOM 1395 C CA . SER A 1 173 ? 24.552 -8.007 -34.480 1.00 65.06 173 SER A CA 1
ATOM 1396 C C . SER A 1 173 ? 25.485 -6.797 -34.649 1.00 65.06 173 SER A C 1
ATOM 1398 O O . SER A 1 173 ? 25.379 -5.837 -33.882 1.00 65.06 173 SER A O 1
ATOM 1400 N N . SER A 1 174 ? 26.381 -6.805 -35.647 1.00 67.75 174 SER A N 1
ATOM 1401 C CA . SER A 1 174 ? 27.324 -5.684 -35.873 1.00 67.75 174 SER A CA 1
ATOM 1402 C C . SER A 1 174 ? 26.606 -4.345 -36.096 1.00 67.75 174 SER A C 1
ATOM 1404 O O . SER A 1 174 ? 26.952 -3.353 -35.462 1.00 67.75 174 SER A O 1
ATOM 1406 N N . SER A 1 175 ? 25.527 -4.349 -36.889 1.00 73.62 175 SER A N 1
ATOM 1407 C CA . SER A 1 175 ? 24.704 -3.157 -37.151 1.00 73.62 175 SER A CA 1
ATOM 1408 C C . SER A 1 175 ? 24.126 -2.545 -35.865 1.00 73.62 175 SER A C 1
ATOM 1410 O O . SER A 1 175 ? 24.249 -1.347 -35.637 1.00 73.62 175 SER A O 1
ATOM 1412 N N . ALA A 1 176 ? 23.579 -3.352 -34.949 1.00 72.19 176 ALA A N 1
ATOM 1413 C CA . ALA A 1 176 ? 23.006 -2.807 -33.715 1.00 72.19 176 ALA A CA 1
ATOM 1414 C C . ALA A 1 176 ? 24.077 -2.268 -32.746 1.00 72.19 176 ALA A C 1
ATOM 1416 O O . ALA A 1 176 ? 23.826 -1.287 -32.052 1.00 72.19 176 ALA A O 1
ATOM 1417 N N . LYS A 1 177 ? 25.285 -2.853 -32.724 1.00 75.50 177 LYS A N 1
ATOM 1418 C CA . LYS A 1 177 ? 26.406 -2.322 -31.924 1.00 75.50 177 LYS A CA 1
ATOM 1419 C C . LYS A 1 177 ? 26.851 -0.948 -32.420 1.00 75.50 177 LYS A C 1
ATOM 1421 O O . LYS A 1 177 ? 27.134 -0.070 -31.610 1.00 75.50 177 LYS A O 1
ATOM 1426 N N . GLU A 1 178 ? 26.886 -0.764 -33.735 1.00 80.94 178 GLU A N 1
ATOM 1427 C CA . GLU A 1 178 ? 27.232 0.510 -34.359 1.00 80.94 178 GLU A CA 1
ATOM 1428 C C . GLU A 1 178 ? 26.177 1.584 -34.080 1.00 80.94 178 GLU A C 1
ATOM 1430 O O . GLU A 1 178 ? 26.529 2.675 -33.644 1.00 80.94 178 GLU A O 1
ATOM 1435 N N . GLN A 1 179 ? 24.886 1.257 -34.194 1.00 81.38 179 GLN A N 1
ATOM 1436 C CA . GLN A 1 179 ? 23.800 2.191 -33.867 1.00 81.38 179 GLN A CA 1
ATOM 1437 C C . GLN A 1 179 ? 23.829 2.638 -32.397 1.00 81.38 179 GLN A C 1
ATOM 1439 O O . GLN A 1 179 ? 23.668 3.821 -32.102 1.00 81.38 179 GLN A O 1
ATOM 1444 N N . VAL A 1 180 ? 24.098 1.717 -31.464 1.00 81.81 180 VAL A N 1
ATOM 1445 C CA . VAL A 1 180 ? 24.246 2.059 -30.038 1.00 81.81 180 VAL A CA 1
ATOM 1446 C C . VAL A 1 180 ? 25.472 2.952 -29.807 1.00 81.81 180 VAL A C 1
ATOM 1448 O O . VAL A 1 180 ? 25.405 3.884 -29.006 1.00 81.81 180 VAL A O 1
ATOM 1451 N N . LYS A 1 181 ? 26.576 2.717 -30.527 1.00 82.31 181 LYS A N 1
ATOM 1452 C CA . LYS A 1 181 ? 27.776 3.561 -30.453 1.00 82.31 181 LYS A CA 1
ATOM 1453 C C . LYS A 1 181 ? 27.515 4.969 -30.997 1.00 82.31 181 LYS A C 1
ATOM 1455 O O . LYS A 1 181 ? 27.861 5.935 -30.328 1.00 82.31 181 LYS A O 1
ATOM 1460 N N . ILE A 1 182 ? 26.845 5.087 -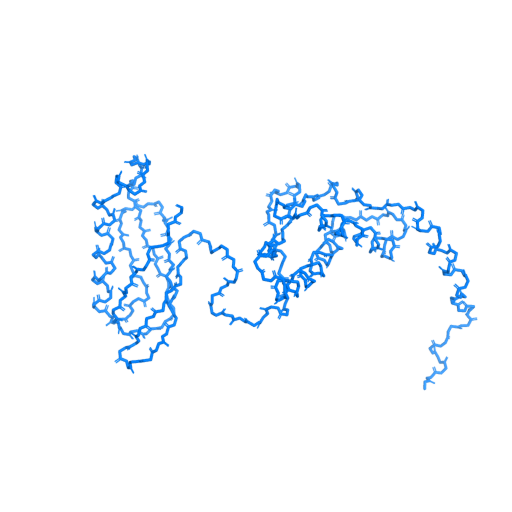32.144 1.00 85.69 182 ILE A N 1
ATOM 1461 C CA . ILE A 1 182 ? 26.466 6.376 -32.741 1.00 85.69 182 ILE A CA 1
ATOM 1462 C C . ILE A 1 182 ? 25.554 7.160 -31.794 1.00 85.69 182 ILE A C 1
ATOM 1464 O O . ILE A 1 182 ? 25.792 8.341 -31.549 1.00 85.69 182 ILE A O 1
ATOM 1468 N N . ALA A 1 183 ? 24.545 6.507 -31.210 1.00 82.94 183 ALA A N 1
ATOM 1469 C CA . ALA A 1 183 ? 23.686 7.128 -30.207 1.00 82.94 183 ALA A CA 1
ATOM 1470 C C . ALA A 1 183 ? 24.496 7.621 -28.996 1.00 82.94 183 ALA A C 1
ATOM 1472 O O . ALA A 1 183 ? 24.314 8.755 -28.555 1.00 82.94 183 ALA A O 1
ATOM 1473 N N . PHE A 1 184 ? 25.425 6.809 -28.483 1.00 83.12 184 PHE A N 1
ATOM 1474 C CA . PHE A 1 184 ? 26.296 7.198 -27.374 1.00 83.12 184 PHE A CA 1
ATOM 1475 C C . PHE A 1 184 ? 27.185 8.406 -27.717 1.00 83.12 184 PHE A C 1
ATOM 1477 O O . PHE A 1 184 ? 27.266 9.348 -26.927 1.00 83.12 184 PHE A O 1
ATOM 1484 N N . ASP A 1 185 ? 27.800 8.420 -28.900 1.00 84.19 185 ASP A N 1
ATOM 1485 C CA . ASP A 1 185 ? 28.637 9.531 -29.364 1.00 84.19 185 ASP A CA 1
ATOM 1486 C C . ASP A 1 185 ? 27.809 10.812 -29.575 1.00 84.19 185 ASP A C 1
ATOM 1488 O O . ASP A 1 185 ? 28.243 11.902 -29.192 1.00 84.19 185 ASP A O 1
ATOM 1492 N N . TYR A 1 186 ? 26.576 10.689 -30.078 1.00 84.25 186 TYR A N 1
ATOM 1493 C CA . TYR A 1 186 ? 25.631 11.803 -30.183 1.00 84.25 186 TYR A CA 1
ATOM 1494 C C . TYR A 1 186 ? 25.271 12.386 -28.810 1.00 84.25 186 TYR A C 1
ATOM 1496 O O . TYR A 1 186 ? 25.298 13.608 -28.631 1.00 84.25 186 TYR A O 1
ATOM 1504 N N . PHE A 1 187 ? 24.972 11.532 -27.824 1.00 81.19 187 PHE A N 1
ATOM 1505 C CA . PHE A 1 187 ? 24.701 11.974 -26.453 1.00 81.19 187 PHE A CA 1
ATOM 1506 C C . PHE A 1 187 ? 25.920 12.646 -25.825 1.00 81.19 187 PHE A C 1
ATOM 1508 O O . PHE A 1 187 ? 25.777 13.673 -25.165 1.00 81.19 187 PHE A O 1
ATOM 1515 N N . LYS A 1 188 ? 27.123 12.120 -26.073 1.00 79.81 188 LYS A N 1
ATOM 1516 C CA . LYS A 1 188 ? 28.373 12.721 -25.603 1.00 79.81 188 LYS A CA 1
ATOM 1517 C C . LYS A 1 188 ? 28.598 14.113 -26.204 1.00 79.81 188 LYS A C 1
ATOM 1519 O O . LYS A 1 188 ? 28.981 15.024 -25.476 1.00 79.81 188 LYS A O 1
ATOM 1524 N N . ALA A 1 189 ? 28.329 14.293 -27.497 1.00 81.81 189 ALA A N 1
ATOM 1525 C CA . ALA A 1 189 ? 28.480 15.578 -28.183 1.00 81.81 189 ALA A CA 1
ATOM 1526 C C . ALA A 1 189 ? 27.436 16.626 -27.750 1.00 81.81 189 ALA A C 1
ATOM 1528 O O . ALA A 1 189 ? 27.732 17.819 -27.731 1.00 81.81 189 ALA A O 1
ATOM 1529 N N . ASN A 1 190 ? 26.229 16.192 -27.371 1.00 81.56 190 ASN A N 1
ATOM 1530 C CA . ASN A 1 190 ? 25.110 17.073 -27.014 1.00 81.56 190 ASN A CA 1
ATOM 1531 C C . ASN A 1 190 ? 24.817 17.131 -25.505 1.00 81.56 190 ASN A C 1
ATOM 1533 O O . ASN A 1 190 ? 23.789 17.676 -25.097 1.00 81.56 190 ASN A O 1
ATOM 1537 N N . ALA A 1 191 ? 25.713 16.605 -24.665 1.00 70.00 191 ALA A N 1
ATOM 1538 C CA . ALA A 1 191 ? 25.508 16.503 -23.220 1.00 70.00 191 ALA A CA 1
ATOM 1539 C C . ALA A 1 191 ? 25.186 17.859 -22.565 1.00 70.00 191 ALA A C 1
ATOM 1541 O O . ALA A 1 191 ? 24.288 17.941 -21.733 1.00 70.00 191 ALA A O 1
ATOM 1542 N N . SER A 1 192 ? 25.844 18.935 -23.007 1.00 67.56 192 SER A N 1
ATOM 1543 C CA . SER A 1 192 ? 25.650 20.298 -22.491 1.00 67.56 192 SER A CA 1
ATOM 1544 C C . SER A 1 192 ? 24.262 20.891 -22.757 1.00 67.56 192 SER A C 1
ATOM 1546 O O . SER A 1 192 ? 23.865 21.830 -22.075 1.00 67.56 192 SER A O 1
ATOM 1548 N N . ARG A 1 193 ? 23.524 20.366 -23.743 1.00 70.50 193 ARG A N 1
ATOM 1549 C CA . ARG A 1 193 ? 22.161 20.809 -24.082 1.00 70.50 193 ARG A CA 1
ATOM 1550 C C . ARG A 1 193 ? 21.080 19.982 -23.391 1.00 70.50 193 ARG A C 1
ATOM 1552 O O . ARG A 1 193 ? 19.969 20.467 -23.220 1.00 70.50 193 ARG A O 1
ATOM 1559 N N . ILE A 1 194 ? 21.393 18.734 -23.046 1.00 65.75 194 ILE A N 1
ATOM 1560 C CA . ILE A 1 194 ? 20.431 17.755 -22.521 1.00 65.75 194 ILE A CA 1
ATOM 1561 C C . ILE A 1 194 ? 20.427 17.758 -20.986 1.00 65.75 194 ILE A C 1
ATOM 1563 O O . ILE A 1 194 ? 19.387 17.506 -20.384 1.00 65.75 194 ILE A O 1
ATOM 1567 N N . SER A 1 195 ? 21.551 18.084 -20.336 1.00 56.69 195 SER A N 1
ATOM 1568 C CA . SER A 1 195 ? 21.625 18.209 -18.880 1.00 56.69 195 SER A CA 1
ATOM 1569 C C . SER A 1 195 ? 22.229 19.550 -18.448 1.00 56.69 195 SER A C 1
ATOM 1571 O O . SER A 1 195 ? 23.313 1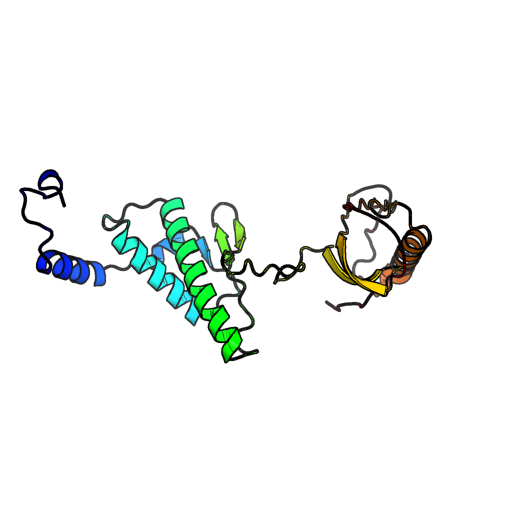9.946 -18.866 1.00 56.69 195 SER A O 1
ATOM 1573 N N . VAL A 1 196 ? 21.528 20.248 -17.547 1.00 48.81 196 VAL A N 1
ATOM 1574 C CA . VAL A 1 196 ? 21.972 21.524 -16.944 1.00 48.81 196 VAL A CA 1
ATOM 1575 C C . VAL A 1 196 ? 23.211 21.327 -16.043 1.00 48.81 196 VAL A C 1
ATOM 1577 O O . VAL A 1 196 ? 23.945 22.268 -15.756 1.00 48.81 196 VAL A O 1
ATOM 1580 N N . ALA A 1 197 ? 23.510 20.085 -15.649 1.00 46.25 197 ALA A N 1
ATOM 1581 C CA . ALA A 1 197 ? 24.656 19.709 -14.824 1.00 46.25 197 ALA A CA 1
ATOM 1582 C C . ALA A 1 197 ? 25.816 19.142 -15.669 1.00 46.25 197 ALA A C 1
ATOM 1584 O O . ALA A 1 197 ? 26.221 17.991 -15.523 1.00 46.25 197 ALA A O 1
ATOM 1585 N N . ALA A 1 198 ? 26.382 19.950 -16.564 1.00 41.25 198 ALA A N 1
ATOM 1586 C CA . ALA A 1 198 ? 27.438 19.531 -17.493 1.00 41.25 198 ALA A CA 1
ATOM 1587 C C . ALA A 1 198 ? 28.845 19.353 -16.863 1.00 41.25 198 ALA A C 1
ATOM 1589 O O . ALA A 1 198 ? 29.845 19.479 -17.569 1.00 41.25 198 ALA A O 1
ATOM 1590 N N . LYS A 1 199 ? 28.977 19.085 -15.551 1.00 35.78 199 LYS A N 1
ATOM 1591 C CA . LYS A 1 199 ? 30.294 19.113 -14.872 1.00 35.78 199 LYS A CA 1
ATOM 1592 C C . LYS A 1 199 ? 30.719 17.870 -14.086 1.00 35.78 199 LYS A C 1
ATOM 1594 O O . LYS A 1 199 ? 31.654 17.960 -13.297 1.00 35.78 199 LYS A O 1
ATOM 1599 N N . SER A 1 200 ? 30.128 16.700 -14.327 1.00 30.44 200 SER A N 1
ATOM 1600 C CA . SER A 1 200 ? 30.662 15.457 -13.739 1.00 30.44 200 SER A CA 1
ATOM 1601 C C . SER A 1 200 ? 30.351 14.181 -14.524 1.00 30.44 200 SER A C 1
ATOM 1603 O O . SER A 1 200 ? 30.077 13.138 -13.941 1.00 30.44 200 SER A O 1
ATOM 1605 N N . TRP A 1 201 ? 30.485 14.196 -15.853 1.00 35.38 201 TRP A N 1
ATOM 1606 C CA . TRP A 1 201 ? 30.668 12.937 -16.592 1.00 35.38 201 TRP A CA 1
ATOM 1607 C C . TRP A 1 201 ? 32.155 12.565 -16.644 1.00 35.38 201 TRP A C 1
ATOM 1609 O O . TRP A 1 201 ? 32.746 12.379 -17.706 1.00 35.38 201 TRP A O 1
ATOM 1619 N N . SER A 1 202 ? 32.798 12.474 -15.476 1.00 27.64 202 SER A N 1
ATOM 1620 C CA . SER A 1 202 ? 34.088 11.799 -15.395 1.00 27.64 202 SER A CA 1
ATOM 1621 C C . SER A 1 202 ? 33.800 10.310 -15.484 1.00 27.64 202 SER A C 1
ATOM 1623 O O . SER A 1 202 ? 33.444 9.689 -14.490 1.00 27.64 202 SER A O 1
ATOM 1625 N N . MET A 1 203 ? 33.915 9.784 -16.702 1.00 36.25 203 MET A N 1
ATOM 1626 C CA . MET A 1 203 ? 34.246 8.395 -16.972 1.00 36.25 203 MET A CA 1
ATOM 1627 C C . MET A 1 203 ? 33.373 7.357 -16.224 1.00 36.25 203 MET A C 1
ATOM 1629 O O . MET A 1 203 ? 33.527 7.040 -15.054 1.00 36.25 203 MET A O 1
ATOM 1633 N N . THR A 1 204 ? 32.452 6.733 -16.949 1.00 36.75 204 THR A N 1
ATOM 1634 C CA . THR A 1 204 ? 31.548 5.708 -16.418 1.00 36.75 204 THR A CA 1
ATOM 1635 C C . THR A 1 204 ? 31.475 4.552 -17.404 1.00 36.75 204 THR A C 1
ATOM 1637 O O . THR A 1 204 ? 31.255 4.788 -18.592 1.00 36.75 204 THR A O 1
ATOM 1640 N N . SER A 1 205 ? 31.749 3.329 -16.943 1.00 26.75 205 SER A N 1
ATOM 1641 C CA . SER A 1 205 ? 31.627 2.148 -17.797 1.00 26.75 205 SER A CA 1
ATOM 1642 C C . SER A 1 205 ? 30.204 1.603 -17.728 1.00 26.75 205 SER A C 1
ATOM 1644 O O . SER A 1 205 ? 29.663 1.444 -16.636 1.00 26.75 205 SER A O 1
ATOM 1646 N N . ILE A 1 206 ? 29.599 1.349 -18.885 1.00 36.03 206 ILE A N 1
ATOM 1647 C CA . ILE A 1 206 ? 28.233 0.812 -19.014 1.00 36.03 206 ILE A CA 1
ATOM 1648 C C . ILE A 1 206 ? 28.344 -0.703 -19.118 1.00 36.03 206 ILE A C 1
ATOM 1650 O O . ILE A 1 206 ? 29.221 -1.156 -19.832 1.00 36.03 206 ILE A O 1
ATOM 1654 N N . CYS A 1 207 ? 27.506 -1.480 -18.436 1.00 24.11 207 CYS A N 1
ATOM 1655 C CA . CYS A 1 207 ? 27.443 -2.934 -18.596 1.00 24.11 207 CYS A CA 1
ATOM 1656 C C . CYS A 1 207 ? 25.980 -3.315 -18.842 1.00 24.11 207 CYS A C 1
ATOM 1658 O O . CYS A 1 207 ? 25.122 -3.007 -18.021 1.00 24.11 207 CYS A O 1
ATOM 1660 N N . MET A 1 208 ? 25.687 -3.920 -19.993 1.00 28.27 208 MET A N 1
ATOM 1661 C CA . MET A 1 208 ? 24.326 -4.275 -20.422 1.00 28.27 208 MET A CA 1
ATOM 1662 C C . MET A 1 208 ? 24.150 -5.794 -20.313 1.00 28.27 208 MET A C 1
ATOM 1664 O O . MET A 1 208 ? 24.997 -6.519 -20.815 1.00 28.27 208 MET A O 1
ATOM 1668 N N . TRP A 1 209 ? 23.098 -6.316 -19.689 1.00 22.44 209 TRP A N 1
ATOM 1669 C CA . TRP A 1 209 ? 22.803 -7.758 -19.718 1.00 22.44 209 TRP A CA 1
ATOM 1670 C C . TRP A 1 209 ? 21.619 -8.021 -20.655 1.00 22.44 209 TRP A C 1
ATOM 1672 O O . TRP A 1 209 ? 20.571 -7.397 -20.513 1.00 22.44 209 TRP A O 1
ATOM 1682 N N . TRP A 1 210 ? 21.757 -8.964 -21.596 1.00 28.73 210 TRP A N 1
ATOM 1683 C CA . TRP A 1 210 ? 20.604 -9.568 -22.277 1.00 28.73 210 TRP A CA 1
ATOM 1684 C C . TRP A 1 210 ? 20.609 -11.081 -22.145 1.00 28.73 210 TRP A C 1
ATOM 1686 O O . TRP A 1 210 ? 21.660 -11.718 -22.211 1.00 28.73 210 TRP A O 1
ATOM 1696 N N . ASN A 1 211 ? 19.396 -11.631 -22.182 1.00 25.70 211 ASN A N 1
ATOM 1697 C CA . ASN A 1 211 ? 19.143 -12.979 -22.656 1.00 25.70 211 ASN A CA 1
ATOM 1698 C C . ASN A 1 211 ? 18.623 -12.957 -24.118 1.00 25.70 211 ASN A C 1
ATOM 1700 O O . ASN A 1 211 ? 17.523 -12.489 -24.383 1.00 25.70 211 ASN A O 1
ATOM 1704 N N . TYR A 1 212 ? 19.457 -13.488 -25.023 1.00 28.56 212 TYR A N 1
ATOM 1705 C CA . TYR A 1 212 ? 19.203 -14.084 -26.355 1.00 28.56 212 TYR A CA 1
ATOM 1706 C C . TYR A 1 212 ? 18.764 -13.271 -27.622 1.00 28.56 212 TYR A C 1
ATOM 1708 O O . TYR A 1 212 ? 17.614 -12.899 -27.802 1.00 28.56 212 TYR A O 1
ATOM 1716 N N . ARG A 1 213 ? 19.729 -13.221 -28.575 1.00 30.62 213 ARG A N 1
ATOM 1717 C CA . ARG A 1 213 ? 19.746 -13.578 -30.034 1.00 30.62 213 ARG A CA 1
ATOM 1718 C C . ARG A 1 213 ? 19.201 -12.633 -31.161 1.00 30.62 213 ARG A C 1
ATOM 1720 O O . ARG A 1 213 ? 18.101 -12.848 -31.645 1.00 30.62 213 ARG A O 1
ATOM 1727 N N . ILE A 1 214 ? 20.115 -11.766 -31.676 1.00 44.25 214 ILE A N 1
ATOM 1728 C CA . ILE A 1 214 ? 20.467 -11.313 -33.083 1.00 44.25 214 ILE A CA 1
ATOM 1729 C C . ILE A 1 214 ? 19.367 -10.799 -34.073 1.00 44.25 214 ILE A C 1
ATOM 1731 O O . ILE A 1 214 ? 18.295 -11.386 -34.124 1.00 44.25 214 ILE A O 1
ATOM 1735 N N . PRO A 1 215 ? 19.694 -9.971 -35.108 1.00 44.53 215 PRO A N 1
ATOM 1736 C CA . PRO A 1 215 ? 20.132 -8.560 -35.174 1.00 44.53 215 PRO A CA 1
ATOM 1737 C C . PRO A 1 215 ? 19.106 -7.617 -35.880 1.00 44.53 215 PRO A C 1
ATOM 1739 O O . PRO A 1 215 ? 18.383 -8.061 -36.766 1.00 44.53 215 PRO A O 1
ATOM 1742 N N . GLY A 1 216 ? 19.174 -6.295 -35.645 1.00 33.78 216 GLY A N 1
ATOM 1743 C CA . GLY A 1 216 ? 18.839 -5.280 -36.674 1.00 33.78 216 GLY A CA 1
ATOM 1744 C C . GLY A 1 216 ? 17.843 -4.163 -36.304 1.00 33.78 216 GLY A C 1
ATOM 1745 O O . GLY A 1 216 ? 16.749 -4.444 -35.848 1.00 33.78 216 GLY A O 1
ATOM 1746 N N . HIS A 1 217 ? 18.277 -2.917 -36.559 1.00 34.22 217 HIS A N 1
ATOM 1747 C CA . HIS A 1 217 ? 17.599 -1.601 -36.565 1.00 34.22 217 HIS A CA 1
ATOM 1748 C C . HIS A 1 217 ? 16.689 -1.187 -35.387 1.00 34.22 217 HIS A C 1
ATOM 1750 O O . HIS A 1 217 ? 15.553 -1.624 -35.239 1.00 34.22 217 HIS A O 1
ATOM 1756 N N . LEU A 1 218 ? 17.189 -0.223 -34.602 1.00 29.25 218 LEU A N 1
ATOM 1757 C CA . LEU A 1 218 ? 16.506 0.430 -33.485 1.00 29.25 218 LEU A CA 1
ATOM 1758 C C . LEU A 1 218 ? 16.182 1.886 -33.868 1.00 29.25 218 LEU A C 1
ATOM 1760 O O . LEU A 1 218 ? 17.095 2.659 -34.149 1.00 29.25 218 LEU A O 1
ATOM 1764 N N . VAL A 1 219 ? 14.904 2.267 -33.856 1.00 28.27 219 VAL A N 1
ATOM 1765 C CA . VAL A 1 219 ? 14.468 3.674 -33.909 1.00 28.27 219 VAL A CA 1
ATOM 1766 C C . VAL A 1 219 ? 14.076 4.075 -32.488 1.00 28.27 219 VAL A C 1
ATOM 1768 O O . VAL A 1 219 ? 13.215 3.445 -31.878 1.00 28.27 219 VAL A O 1
ATOM 1771 N N . ILE A 1 220 ? 14.753 5.080 -31.929 1.00 30.52 220 ILE A N 1
ATOM 1772 C CA . ILE A 1 220 ? 14.547 5.546 -30.551 1.00 30.52 220 ILE A CA 1
ATOM 1773 C C . ILE A 1 220 ? 13.568 6.723 -30.573 1.00 30.52 220 ILE A C 1
ATOM 1775 O O . ILE A 1 220 ? 13.849 7.745 -31.194 1.00 30.52 220 ILE A O 1
ATOM 1779 N N . TRP A 1 221 ? 12.446 6.594 -29.862 1.00 23.12 221 TRP A N 1
ATOM 1780 C CA . TRP A 1 221 ? 11.561 7.712 -29.527 1.00 23.12 221 TRP A CA 1
ATOM 1781 C C . TRP A 1 221 ? 11.928 8.272 -28.148 1.00 23.12 221 TRP A C 1
ATOM 1783 O O . TRP A 1 221 ? 12.024 7.532 -27.169 1.00 23.12 221 TRP A O 1
ATOM 1793 N N . LEU A 1 222 ? 12.155 9.586 -28.087 1.00 26.69 222 LEU A N 1
ATOM 1794 C CA . LEU A 1 222 ? 12.444 10.333 -26.863 1.00 26.69 222 LEU A CA 1
ATOM 1795 C C . LEU A 1 222 ? 11.152 10.568 -26.071 1.00 26.69 222 LEU A C 1
ATOM 1797 O O . LEU A 1 222 ? 10.258 11.264 -26.546 1.00 26.69 222 LEU A O 1
ATOM 1801 N N . CYS A 1 223 ? 11.085 10.048 -24.843 1.00 20.92 223 CYS A N 1
ATOM 1802 C CA . CYS A 1 223 ? 10.129 10.525 -23.848 1.00 20.92 223 CYS A CA 1
ATOM 1803 C C . CYS A 1 223 ? 10.787 11.673 -23.072 1.00 20.92 223 CYS A C 1
ATOM 1805 O O . CYS A 1 223 ? 11.841 11.498 -22.458 1.00 20.92 223 CYS A O 1
ATOM 1807 N N . ARG A 1 224 ? 10.202 12.865 -23.189 1.00 20.19 224 ARG A N 1
ATOM 1808 C CA . ARG A 1 224 ? 10.635 14.098 -22.529 1.00 20.19 224 ARG A CA 1
ATOM 1809 C C . ARG A 1 224 ? 10.249 14.004 -21.046 1.00 20.19 224 ARG A C 1
ATOM 1811 O O . ARG A 1 224 ? 9.089 13.716 -20.762 1.00 20.19 224 ARG A O 1
ATOM 1818 N N . VAL A 1 225 ? 11.217 14.198 -20.146 1.00 30.58 225 VAL A N 1
ATOM 1819 C CA . VAL A 1 225 ? 10.961 14.484 -18.720 1.00 30.58 225 VAL A CA 1
ATOM 1820 C C . VAL A 1 225 ? 10.392 15.891 -18.599 1.00 30.58 225 VAL A C 1
ATOM 1822 O O . VAL A 1 225 ? 10.879 16.767 -19.355 1.00 30.58 225 VAL A O 1
#

pLDDT: mean 73.2, std 19.41, range [20.19, 94.06]

InterPro domains:
  IPR014061 Lon-like protease BrxL-like [PF13337] (1-105)

Sequence (225 aa):
MRPEFFTNRYGLIVDYLAEFFREMRKRSFADAIEKYFKLGNNLNQRDVIAVRKTVSGLMKLLYPHGQFNKEDVRLCLEYALQVRRRVKEQLKKIGGMEFYDVHFSYIDNDTLEEHFVSVKEQGGGGLIPDGPAKPGFLYTIGLSNKGMPGLYRLELQVTKGSGKLATSGLWNSSSAKEQVKIAFDYFKANASRISVAAKSWSMTSICMWWNYRIPGHLVIWLCRV

Secondary structure (DSSP, 8-state):
--GGGS-SS----HHHHHHHHHHHHH---TTHHHHHEEE-TT--HHHHHHHHHHHHHHHHHH-TTS---HHHHHHHHHHHHHHHHHHHHHHHHHHGGGG-----EEEETTT-PEEE---GGG----SS-SS-PPTTEEEEEEE-TTS-EEEEEEE--EEESSS-B---S--S-HHHHHHHHHHHHHHHHTHHHH-S-TT----EEE-----S------PPPPPP-

Organism: Acinetobacter baumannii (NCBI:txid470)